Protein 2P65 (pdb70)

Nearest PDB structures (foldseek):
  2p65-assembly1_A  TM=1.005E+00  e=1.393E-40  Plasmodium falciparum
  1jbk-assembly1_A  TM=9.323E-01  e=5.201E-26  Escherichia coli
  4hse-assembly1_A  TM=9.466E-01  e=8.184E-26  Thermus thermophilus HB8
  6qs8-assembly1_F  TM=9.147E-01  e=1.611E-24  Escherichia coli
  5wbw-assembly1_A  TM=9.422E-01  e=1.770E-23  Saccharomyces cerevisiae

Secondary structure (DSSP, 8-state):
--TTTTEEEHHHHHHTT-SPP--S-HHHHHHHHHHHTSSSS-EEEEES-GGG-HHHHHHHHHHHHHTT-S-TTTTT-EEEEE-HHHHHHH--SHHHHHHHHHHHHHHHHHTTTSEEEEETTGGGGSSSSSSPTTS--THHHHHHHHHTT-S-EEEEE-HHHHHHHTTT-HHHHHHEEEEE--S--

Structure (mmCIF, N/CA/C/O backbone):
data_2P65
#
_entry.id   2P65
#
_cell.length_a   31.728
_cell.length_b   52.213
_cell.length_c   91.920
_cell.angle_alpha   90.00
_cell.angle_beta   90.00
_cell.angle_gamma   90.00
#
_symmetry.space_group_name_H-M   'P 21 21 21'
#
loop_
_entity.id
_entity.type
_entity.pdbx_description
1 polymer 'Hypothetical protein PF08_0063'
2 water water
#
loop_
_atom_site.group_PDB
_atom_site.id
_atom_site.type_symbol
_atom_site.label_atom_id
_atom_site.label_alt_id
_atom_site.label_comp_id
_atom_site.label_asym_id
_atom_site.label_entity_id
_atom_site.label_seq_id
_atom_site.pdbx_PDB_ins_code
_atom_site.Cartn_x
_atom_site.Cartn_y
_atom_site.Cartn_z
_atom_site.occupancy
_atom_site.B_iso_or_equiv
_atom_site.auth_seq_id
_atom_site.auth_comp_id
_atom_site.auth_asym_id
_atom_site.auth_atom_id
_atom_site.pdbx_PDB_model_num
ATOM 1 N N . GLN A 1 3 ? 10.628 64.957 2.660 1.00 39.00 3 GLN A N 1
ATOM 2 C CA . GLN A 1 3 ? 10.932 65.193 1.215 1.00 39.06 3 GLN A CA 1
ATOM 3 C C . GLN A 1 3 ? 11.460 63.916 0.519 1.00 38.48 3 GLN A C 1
ATOM 4 O O . GLN A 1 3 ? 12.503 63.390 0.918 1.00 38.72 3 GLN A O 1
ATOM 10 N N . ALA A 1 4 ? 10.722 63.360 -0.456 1.00 37.79 4 ALA A N 1
ATOM 11 C CA . ALA A 1 4 ? 9.288 63.645 -0.663 1.00 36.68 4 ALA A CA 1
ATOM 12 C C . ALA A 1 4 ? 8.466 62.960 0.436 1.00 35.82 4 ALA A C 1
ATOM 13 O O . ALA A 1 4 ? 7.245 62.804 0.318 1.00 35.51 4 ALA A O 1
ATOM 15 N N . LEU A 1 5 ? 9.165 62.538 1.490 1.00 35.04 5 LEU A N 1
ATOM 16 C CA . LEU A 1 5 ? 8.556 62.054 2.726 1.00 34.18 5 LEU A CA 1
ATOM 17 C C . LEU A 1 5 ? 7.511 63.036 3.237 1.00 33.74 5 LEU A C 1
ATOM 18 O O . LEU A 1 5 ? 6.390 62.642 3.541 1.00 33.64 5 LEU A O 1
ATOM 23 N N . GLU A 1 6 ? 7.880 64.316 3.311 1.00 33.27 6 GLU A N 1
ATOM 24 C CA . GLU A 1 6 ? 6.971 65.364 3.768 1.00 32.99 6 GLU A CA 1
ATOM 25 C C . GLU A 1 6 ? 5.752 65.464 2.851 1.00 32.49 6 GLU A C 1
ATOM 26 O O . GLU A 1 6 ? 4.633 65.670 3.317 1.00 32.53 6 GLU A O 1
ATOM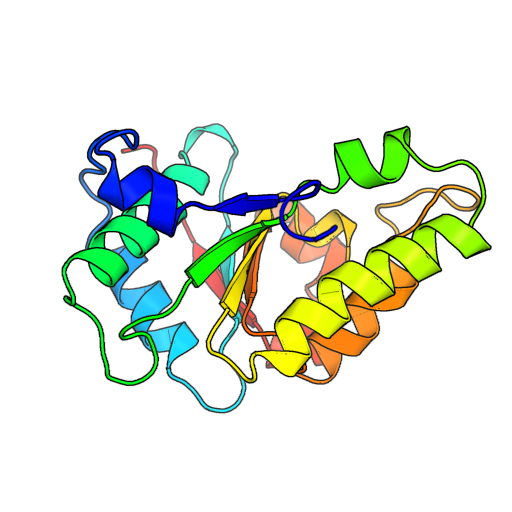 30 N N . LYS A 1 7 ? 5.972 65.292 1.549 1.00 31.97 7 LYS A N 1
ATOM 31 C CA . LYS A 1 7 ? 4.880 65.321 0.579 1.00 31.61 7 LYS A CA 1
ATOM 32 C C . LYS A 1 7 ? 3.943 64.122 0.722 1.00 30.62 7 LYS A C 1
ATOM 33 O O . LYS A 1 7 ? 2.724 64.259 0.605 1.00 30.77 7 LYS A O 1
ATOM 39 N N . TYR A 1 8 ? 4.512 62.952 0.988 1.00 29.75 8 TYR A N 1
ATOM 40 C CA . TYR A 1 8 ? 3.734 61.717 0.977 1.00 28.69 8 TYR A CA 1
ATOM 41 C C . TYR A 1 8 ? 3.508 61.106 2.364 1.00 27.76 8 TYR A C 1
ATOM 42 O O . TYR A 1 8 ? 3.317 59.895 2.495 1.00 27.50 8 TYR A O 1
ATOM 51 N N . SER A 1 9 ? 3.516 61.957 3.390 1.00 26.54 9 SER A N 1
ATOM 52 C CA . SER A 1 9 ? 3.199 61.524 4.747 1.00 25.67 9 SER A CA 1
ATOM 53 C C . SER A 1 9 ? 2.614 62.647 5.599 1.00 24.98 9 SER A C 1
ATOM 54 O O . SER A 1 9 ? 2.827 63.830 5.319 1.00 25.03 9 SER A O 1
ATOM 57 N N . ARG A 1 10 ? 1.861 62.253 6.621 1.00 24.25 10 ARG A N 1
ATOM 58 C CA . ARG A 1 10 ? 1.334 63.161 7.633 1.00 23.60 10 ARG A CA 1
ATOM 59 C C . ARG A 1 10 ? 2.228 63.003 8.868 1.00 22.18 10 ARG A C 1
ATOM 60 O O . ARG A 1 10 ? 2.497 61.882 9.294 1.00 21.65 10 ARG A O 1
ATOM 68 N N . ASP A 1 11 ? 2.708 64.121 9.413 1.00 20.88 11 ASP A N 1
ATOM 69 C CA . ASP A 1 11 ? 3.601 64.108 10.578 1.00 19.87 11 ASP A CA 1
ATOM 70 C C . ASP A 1 11 ? 2.763 64.216 11.845 1.00 19.00 11 ASP A C 1
ATOM 71 O O . ASP A 1 11 ? 2.413 65.316 12.290 1.00 18.06 11 ASP A O 1
ATOM 76 N N . LEU A 1 12 ? 2.454 63.061 12.418 1.00 18.41 12 LEU A N 1
ATOM 77 C CA . LEU A 1 12 ? 1.575 62.986 13.585 1.00 18.11 12 LEU A CA 1
ATOM 78 C C . LEU A 1 12 ? 2.185 63.648 14.814 1.00 17.82 12 LEU A C 1
ATOM 79 O O . LEU A 1 12 ? 1.472 64.267 15.605 1.00 17.69 12 LEU A O 1
ATOM 84 N N . THR A 1 13 ? 3.501 63.534 14.967 1.00 17.12 13 THR A N 1
ATOM 85 C CA . THR A 1 13 ? 4.178 64.173 16.098 1.00 17.04 13 THR A CA 1
ATOM 86 C C . THR A 1 13 ? 4.092 65.704 16.014 1.00 16.94 13 THR A C 1
ATOM 87 O O . THR A 1 13 ? 3.867 66.376 17.027 1.00 16.33 13 THR A O 1
ATOM 91 N N . ALA A 1 14 ? 4.226 66.244 14.802 1.00 16.57 14 ALA A N 1
ATOM 92 C CA . ALA A 1 14 ? 4.071 67.683 14.564 1.00 16.90 14 ALA A CA 1
ATOM 93 C C . ALA A 1 14 ? 2.637 68.117 14.872 1.00 17.04 14 ALA A C 1
ATOM 94 O O . ALA A 1 14 ? 2.413 69.140 15.520 1.00 16.93 14 ALA A O 1
ATOM 96 N N . LEU A 1 15 ? 1.673 67.334 14.396 1.00 16.98 15 LEU A N 1
ATOM 97 C CA . LEU A 1 15 ? 0.266 67.602 14.672 1.00 17.03 15 LEU A CA 1
ATOM 98 C C . LEU A 1 15 ? -0.026 67.573 16.167 1.00 17.05 15 LEU A C 1
ATOM 99 O O . LEU A 1 15 ? -0.758 68.423 16.676 1.00 16.98 15 LEU A O 1
ATOM 104 N N . ALA A 1 16 ? 0.552 66.592 16.861 1.00 16.86 16 ALA A N 1
ATOM 105 C CA . ALA A 1 16 ? 0.387 66.470 18.314 1.00 16.91 16 ALA A CA 1
ATOM 106 C C . ALA A 1 16 ? 0.886 67.751 18.997 1.00 17.07 16 ALA A C 1
ATOM 107 O O . ALA A 1 16 ? 0.187 68.338 19.823 1.00 17.20 16 ALA A O 1
ATOM 109 N N . ARG A 1 17 ? 2.087 68.186 18.626 1.00 17.30 17 ARG A N 1
ATOM 110 C CA . ARG A 1 17 ? 2.678 69.420 19.162 1.00 18.49 17 ARG A CA 1
ATOM 111 C C . ARG A 1 17 ? 1.849 70.687 18.933 1.00 18.56 17 ARG A C 1
ATOM 112 O O . ARG A 1 17 ? 1.962 71.646 19.704 1.00 18.62 17 ARG A O 1
ATOM 120 N N . ALA A 1 18 ? 1.024 70.701 17.887 1.00 18.95 18 ALA A N 1
ATOM 121 C CA . ALA A 1 18 ? 0.203 71.877 17.576 1.00 19.60 18 ALA A CA 1
ATOM 122 C C . ALA A 1 18 ? -1.194 71.819 18.204 1.00 19.75 18 ALA A C 1
ATOM 123 O O . ALA A 1 18 ? -2.002 72.734 18.021 1.00 20.31 18 ALA A O 1
ATOM 125 N N . GLY A 1 19 ? -1.474 70.744 18.942 1.00 19.77 19 GLY A N 1
ATOM 126 C CA . GLY A 1 19 ? -2.786 70.546 19.559 1.00 20.10 19 GLY A CA 1
ATOM 127 C C . GLY A 1 19 ? -3.876 70.205 18.556 1.00 20.59 19 GLY A C 1
ATOM 128 O O . GLY A 1 19 ? -5.058 70.425 18.814 1.00 20.63 19 GLY A O 1
ATOM 129 N N . LYS A 1 20 ? -3.475 69.648 17.418 1.00 20.62 20 LYS A N 1
ATOM 130 C CA . LYS A 1 20 ? -4.394 69.372 16.321 1.00 21.45 20 LYS A CA 1
ATOM 131 C C . LYS A 1 20 ? -4.999 67.967 16.381 1.00 21.83 20 LYS A C 1
ATOM 132 O O . LYS A 1 20 ? -5.939 67.656 15.645 1.00 22.11 20 LYS A O 1
ATOM 138 N N . LEU A 1 21 ? -4.475 67.124 17.263 1.00 21.98 21 LEU A N 1
ATOM 139 C CA . LEU A 1 21 ? -5.027 65.783 17.428 1.00 22.53 21 LEU A CA 1
ATOM 140 C C . LEU A 1 21 ? -6.053 65.777 18.559 1.00 22.95 21 LEU A C 1
ATOM 141 O O . LEU A 1 21 ? -5.815 66.364 19.618 1.00 23.27 21 LEU A O 1
ATOM 146 N N . ASP A 1 22 ? -7.195 65.130 18.328 1.00 23.69 22 ASP A N 1
ATOM 147 C CA . ASP A 1 22 ? -8.217 64.971 19.367 1.00 24.08 22 ASP A CA 1
ATOM 148 C C . ASP A 1 22 ? -7.694 64.115 20.518 1.00 23.86 22 ASP A C 1
ATOM 149 O O . ASP A 1 22 ? -6.917 63.192 20.287 1.00 23.63 22 ASP A O 1
ATOM 154 N N . PRO A 1 23 ? -8.101 64.427 21.766 1.00 23.94 23 PRO A N 1
ATOM 155 C CA . PRO A 1 23 ? -7.767 63.532 22.868 1.00 24.00 23 PRO A CA 1
ATOM 156 C C . PRO A 1 23 ? -8.263 62.114 22.614 1.00 23.91 23 PRO A C 1
ATOM 157 O O . PRO A 1 23 ? -9.365 61.920 22.087 1.00 23.84 23 PRO A O 1
ATOM 161 N N . VAL A 1 24 ? -7.430 61.143 22.971 1.00 23.91 24 VAL A N 1
ATOM 162 C CA . VAL A 1 24 ? -7.754 59.735 22.814 1.00 24.01 24 VAL A CA 1
ATOM 163 C C . VAL A 1 24 ? -8.065 59.176 24.194 1.00 24.05 24 VAL A C 1
ATOM 164 O O . VAL A 1 24 ? -7.212 59.194 25.083 1.00 24.05 24 VAL A O 1
ATOM 168 N N . ILE A 1 25 ? -9.287 58.695 24.378 1.00 24.28 25 ILE A N 1
ATOM 169 C CA . ILE A 1 25 ? -9.663 58.121 25.669 1.00 24.47 25 ILE A CA 1
ATOM 170 C C . ILE A 1 25 ? -9.913 56.618 25.583 1.00 23.77 25 ILE A C 1
ATOM 171 O O . ILE A 1 25 ? -10.300 56.095 24.532 1.00 23.86 25 ILE A O 1
ATOM 176 N N . GLY A 1 26 ? -9.626 55.925 26.683 1.00 22.95 26 GLY A N 1
ATOM 177 C CA . GLY A 1 26 ? -9.835 54.486 26.779 1.00 22.16 26 GLY A CA 1
ATOM 178 C C . GLY A 1 26 ? -8.836 53.616 26.032 1.00 21.63 26 GLY A C 1
ATOM 179 O O . GLY A 1 26 ? -9.081 52.424 25.856 1.00 21.44 26 GLY A O 1
ATOM 180 N N . ARG A 1 27 ? -7.715 54.199 25.603 1.00 20.63 27 ARG A N 1
ATOM 181 C CA . ARG A 1 27 ? -6.701 53.457 24.833 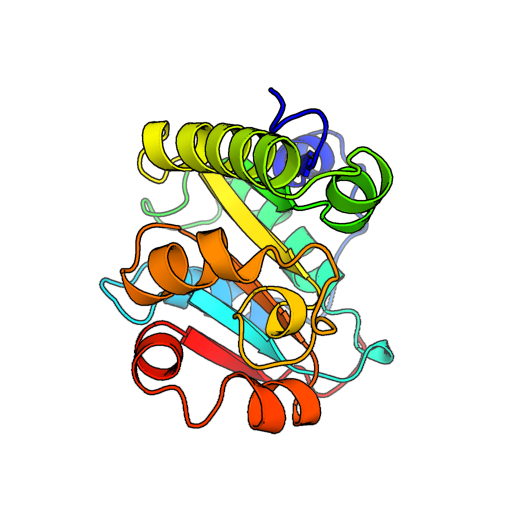1.00 20.11 27 ARG A CA 1
ATOM 182 C C . ARG A 1 27 ? -5.324 53.401 25.491 1.00 19.86 27 ARG A C 1
ATOM 183 O O . ARG A 1 27 ? -4.346 53.025 24.845 1.00 19.24 27 ARG A O 1
ATOM 191 N N . ASP A 1 28 ? -5.241 53.766 26.767 1.00 20.03 28 ASP A N 1
ATOM 192 C CA . ASP A 1 28 ? -3.947 53.786 27.461 1.00 20.13 28 ASP A CA 1
ATOM 193 C C . ASP A 1 28 ? -3.206 52.453 27.379 1.00 19.63 28 ASP A C 1
ATOM 194 O O . ASP A 1 28 ? -1.990 52.422 27.162 1.00 19.10 28 ASP A O 1
ATOM 199 N N . THR A 1 29 ? -3.942 51.359 27.549 1.00 19.05 29 THR A N 1
ATOM 200 C CA . THR A 1 29 ? -3.350 50.020 27.515 1.00 19.09 29 THR A CA 1
ATOM 201 C C . THR A 1 29 ? -2.779 49.701 26.127 1.00 18.45 29 THR A C 1
ATOM 202 O O . THR A 1 29 ? -1.613 49.304 26.010 1.00 18.34 29 THR A O 1
ATOM 206 N N . GLU A 1 30 ? -3.594 49.903 25.092 1.00 18.35 30 GLU A N 1
ATOM 207 C CA . GLU A 1 30 ? -3.174 49.658 23.701 1.00 18.28 30 GLU A CA 1
ATOM 208 C C . GLU A 1 30 ? -1.946 50.499 23.323 1.00 18.38 30 GLU A C 1
ATOM 209 O O . GLU A 1 30 ? -1.027 50.011 22.662 1.00 18.10 30 GLU A O 1
ATOM 215 N N . ILE A 1 31 ? -1.944 51.765 23.742 1.00 18.29 31 ILE A N 1
ATOM 216 C CA . ILE A 1 31 ? -0.835 52.671 23.446 1.00 18.38 31 ILE A CA 1
ATOM 217 C C . ILE A 1 31 ? 0.424 52.195 24.165 1.00 18.84 31 ILE A C 1
ATOM 218 O O . ILE A 1 31 ? 1.512 52.146 23.575 1.00 18.44 31 ILE A O 1
ATOM 223 N N . ARG A 1 32 ? 0.262 51.814 25.430 1.00 18.94 32 ARG A N 1
ATOM 224 C CA . ARG A 1 32 ? 1.363 51.282 26.225 1.00 19.97 32 ARG A CA 1
ATOM 225 C C . ARG A 1 32 ? 1.951 50.030 25.580 1.00 19.27 32 ARG A C 1
ATOM 226 O O . ARG A 1 32 ? 3.172 49.864 25.542 1.00 19.18 32 ARG A O 1
ATOM 234 N N . ARG A 1 33 ? 1.081 49.164 25.062 1.00 18.63 33 ARG A N 1
ATOM 235 C CA . ARG A 1 33 ? 1.533 47.946 24.403 1.00 18.02 33 ARG A CA 1
ATOM 236 C C . ARG A 1 33 ? 2.339 48.246 23.142 1.00 17.44 33 ARG A C 1
ATOM 237 O O . ARG A 1 33 ? 3.390 47.642 22.931 1.00 17.22 33 ARG A O 1
ATOM 245 N N . ALA A 1 34 ? 1.844 49.177 22.326 1.00 17.13 34 ALA A N 1
ATOM 246 C CA . ALA A 1 34 ? 2.531 49.620 21.109 1.00 17.10 34 ALA A CA 1
ATOM 247 C C . ALA A 1 34 ? 3.935 50.132 21.419 1.00 17.29 34 ALA A C 1
ATOM 248 O O . ALA A 1 34 ? 4.894 49.823 20.711 1.00 17.00 34 ALA A O 1
ATOM 250 N N . ILE A 1 35 ? 4.036 50.929 22.479 1.00 17.59 35 ILE A N 1
ATOM 251 C CA . ILE A 1 35 ? 5.313 51.415 22.984 1.00 18.10 35 ILE A CA 1
ATOM 252 C C . ILE A 1 35 ? 6.262 50.265 23.336 1.00 18.20 35 ILE A C 1
ATOM 253 O O . ILE A 1 35 ? 7.410 50.260 22.887 1.00 18.82 35 ILE A O 1
ATOM 258 N N . GLN A 1 36 ? 5.779 49.293 24.113 1.00 18.47 36 GLN A N 1
ATOM 259 C CA . GLN A 1 36 ? 6.573 48.117 24.498 1.00 18.84 36 GLN A CA 1
ATOM 260 C C . GLN A 1 36 ? 7.070 47.355 23.267 1.00 18.20 36 GLN A C 1
ATOM 261 O O . GLN A 1 36 ? 8.238 46.963 23.192 1.00 17.78 36 GLN A O 1
ATOM 267 N N . ILE A 1 37 ? 6.177 47.167 22.301 1.00 17.74 37 ILE A N 1
ATOM 268 C CA . ILE A 1 37 ? 6.514 46.450 21.072 1.00 17.69 37 ILE A CA 1
ATOM 269 C C . ILE A 1 37 ? 7.601 47.188 20.288 1.00 17.40 37 ILE A C 1
ATOM 270 O O . ILE A 1 37 ? 8.593 46.581 19.879 1.00 17.47 37 ILE A O 1
ATOM 275 N N . LEU A 1 38 ? 7.419 48.497 20.100 1.00 17.77 38 LEU A N 1
ATOM 276 C CA . LEU A 1 38 ? 8.379 49.339 19.366 1.00 18.11 38 LEU A CA 1
ATOM 277 C C . LEU A 1 38 ? 9.777 49.381 20.012 1.00 19.24 38 LEU A C 1
ATOM 278 O O . LEU A 1 38 ? 10.756 49.823 19.388 1.00 19.08 38 LEU A O 1
ATOM 283 N N . SER A 1 39 ? 9.859 48.901 21.250 1.00 20.33 39 SER A N 1
ATOM 284 C CA . SER A 1 39 ? 11.099 48.914 22.026 1.00 21.88 39 SER A CA 1
ATOM 285 C C . SER A 1 39 ? 11.954 47.637 21.894 1.00 22.47 39 SER A C 1
ATOM 286 O O . SER A 1 39 ? 13.108 47.608 22.348 1.00 22.94 39 SER A O 1
ATOM 289 N N . ARG A 1 40 ? 11.407 46.612 21.243 1.00 23.08 40 ARG A N 1
ATOM 290 C CA . ARG A 1 40 ? 12.041 45.281 21.150 1.00 23.30 40 ARG A CA 1
ATOM 291 C C . ARG A 1 40 ? 13.041 45.102 19.994 1.00 23.31 40 ARG A C 1
ATOM 292 O O . ARG A 1 40 ? 13.121 45.937 19.091 1.00 23.43 40 ARG A O 1
ATOM 300 N N . ARG A 1 41 ? 13.793 43.999 20.028 1.00 23.60 41 ARG A N 1
ATOM 301 C CA . ARG A 1 41 ? 14.854 43.749 19.048 1.00 23.66 41 ARG A CA 1
ATOM 302 C C . ARG A 1 41 ? 14.347 43.371 17.651 1.00 23.30 41 ARG A C 1
ATOM 303 O O . ARG A 1 41 ? 14.824 43.905 16.639 1.00 23.21 41 ARG A O 1
ATOM 311 N N . THR A 1 42 ? 13.391 42.449 17.597 1.00 22.52 42 THR A N 1
ATOM 312 C CA . THR A 1 42 ? 12.981 41.859 16.320 1.00 22.27 42 THR A CA 1
ATOM 313 C C . THR A 1 42 ? 11.475 41.919 16.079 1.00 21.70 42 THR A C 1
ATOM 314 O O . THR A 1 42 ? 11.032 42.426 15.036 1.00 22.24 42 THR A O 1
ATOM 318 N N . LYS A 1 43 ? 10.699 41.397 17.031 1.00 20.79 43 LYS A N 1
ATOM 319 C CA . LYS A 1 43 ? 9.237 41.373 16.920 1.00 19.99 43 LYS A CA 1
ATOM 320 C C . LYS A 1 43 ? 8.683 42.724 17.376 1.00 19.25 43 LYS A C 1
ATOM 321 O O . LYS A 1 43 ? 7.957 42.822 18.370 1.00 18.86 43 LYS A O 1
ATOM 327 N N . ASN A 1 44 ? 9.033 43.765 16.621 1.00 18.35 44 ASN A N 1
ATOM 328 C CA . ASN A 1 44 ? 8.892 45.147 17.084 1.00 17.93 44 ASN A CA 1
ATOM 329 C C . ASN A 1 44 ? 8.037 46.064 16.205 1.00 17.81 44 ASN A C 1
ATOM 330 O O . ASN A 1 44 ? 8.107 47.292 16.319 1.00 17.67 44 ASN A O 1
ATOM 335 N N . ASN A 1 45 ? 7.249 45.476 15.316 1.00 17.62 45 ASN A N 1
ATOM 336 C CA . ASN A 1 45 ? 6.270 46.239 14.549 1.00 17.63 45 ASN A CA 1
ATOM 337 C C . ASN A 1 45 ? 4.876 45.945 15.069 1.00 16.76 45 ASN A C 1
ATOM 338 O O . ASN A 1 45 ? 4.326 44.886 14.779 1.00 16.89 45 ASN A O 1
ATOM 343 N N . PRO A 1 46 ? 4.298 46.875 15.842 1.00 16.31 46 PRO A N 1
ATOM 344 C CA . PRO A 1 46 ? 2.930 46.617 16.300 1.00 15.88 46 PRO A CA 1
ATOM 345 C C . PRO A 1 46 ? 1.953 46.728 15.133 1.00 15.52 46 PRO A C 1
ATOM 346 O O . PRO A 1 46 ? 2.095 47.623 14.293 1.00 15.37 46 PRO A O 1
ATOM 350 N N . ILE A 1 47 ? 0.998 45.807 15.065 1.00 15.12 47 ILE A N 1
ATOM 351 C CA . ILE A 1 47 ? -0.051 45.870 14.046 1.00 15.14 47 ILE A CA 1
ATOM 352 C C . ILE A 1 47 ? -1.403 45.876 14.724 1.00 15.11 47 ILE A C 1
ATOM 353 O O . ILE A 1 47 ? -1.793 44.893 15.361 1.00 15.03 47 ILE A O 1
ATOM 358 N N . LEU A 1 48 ? -2.099 46.998 14.580 1.00 14.94 48 LEU A N 1
ATOM 359 C CA . LEU A 1 48 ? -3.452 47.176 15.111 1.00 15.32 48 LEU A CA 1
ATOM 360 C C . LEU A 1 48 ? -4.456 46.455 14.227 1.00 15.67 48 LEU A C 1
ATOM 361 O O . LEU A 1 48 ? -4.548 46.729 13.025 1.00 15.90 48 LEU A O 1
ATOM 366 N N . LEU A 1 49 ? -5.194 45.528 14.833 1.00 15.59 49 LEU A N 1
ATOM 367 C CA . LEU A 1 49 ? -6.201 44.751 14.125 1.00 16.12 49 LEU A CA 1
ATOM 368 C C . LEU A 1 49 ? -7.570 45.067 14.672 1.00 16.26 49 LEU A C 1
ATOM 369 O O . LEU A 1 49 ? -7.778 45.060 15.884 1.00 16.87 49 LEU A O 1
ATOM 374 N N . GLY A 1 50 ? -8.505 45.348 13.775 1.00 16.40 50 GLY A N 1
ATOM 375 C CA . GLY A 1 50 ? -9.875 45.580 14.193 1.00 16.86 50 GLY A CA 1
ATOM 376 C C . GLY A 1 50 ? -10.680 46.133 13.049 1.00 17.42 50 GLY A C 1
ATOM 377 O O . GLY A 1 50 ? -10.124 46.542 12.020 1.00 17.47 50 GLY A O 1
ATOM 378 N N . ASP A 1 51 ? -11.995 46.140 13.225 1.00 18.12 51 ASP A N 1
ATOM 379 C CA . ASP A 1 51 ? -12.883 46.688 12.215 1.00 18.48 51 ASP A CA 1
ATOM 380 C C . ASP A 1 51 ? -12.677 48.202 12.099 1.00 18.41 51 ASP A C 1
ATOM 381 O O . ASP A 1 51 ? -12.169 48.824 13.030 1.00 18.51 51 ASP A O 1
ATOM 386 N N . PRO A 1 52 ? -13.031 48.796 10.944 1.00 18.42 52 PRO A N 1
ATOM 387 C CA . PRO A 1 52 ? -12.818 50.232 10.751 1.00 18.37 52 PRO A CA 1
ATOM 388 C C . PRO A 1 52 ? -13.442 51.088 11.847 1.00 18.00 52 PRO A C 1
ATOM 389 O O . PRO A 1 52 ? -12.875 52.111 12.223 1.00 18.15 52 PRO A O 1
ATOM 393 N N . GLY A 1 53 ? -14.588 50.654 12.367 1.00 17.82 53 GLY A N 1
ATOM 394 C CA . GLY A 1 53 ? -15.345 51.427 13.350 1.00 17.60 53 GLY A CA 1
ATOM 395 C C . GLY A 1 53 ? -14.749 51.549 14.740 1.00 17.37 53 GLY A C 1
ATOM 396 O O . GLY A 1 53 ? -15.315 52.243 15.583 1.00 17.66 53 GLY A O 1
ATOM 397 N N . VAL A 1 54 ? -13.620 50.885 14.992 1.00 16.99 54 VAL A N 1
ATOM 398 C CA . VAL A 1 54 ? -12.974 50.963 16.314 1.00 17.21 54 VAL A CA 1
ATOM 399 C C . VAL A 1 54 ? -11.970 52.114 16.464 1.00 17.19 54 VAL A C 1
ATOM 400 O O . VAL A 1 54 ? -11.430 52.335 17.555 1.00 17.77 54 VAL A O 1
ATOM 404 N N . GLY A 1 55 ? -11.717 52.850 15.380 1.00 16.94 55 GLY A N 1
ATOM 405 C CA . GLY A 1 55 ? -10.818 54.010 15.428 1.00 17.23 55 GLY A CA 1
ATOM 406 C C . GLY A 1 55 ? -9.353 53.682 15.674 1.00 17.08 55 GLY A C 1
ATOM 407 O O . GLY A 1 55 ? -8.751 54.182 16.626 1.00 17.49 55 GLY A O 1
ATOM 408 N N . LYS A 1 56 ? -8.775 52.845 14.813 1.00 16.64 56 LYS A N 1
ATOM 409 C CA . LYS A 1 56 ? -7.377 52.425 14.962 1.00 16.22 56 LYS A CA 1
ATOM 410 C C . LYS A 1 56 ? -6.383 53.582 14.861 1.00 16.49 56 LYS A C 1
ATOM 411 O O . LYS A 1 56 ? -5.393 53.606 15.597 1.00 17.01 56 LYS A O 1
ATOM 417 N N . THR A 1 57 ? -6.643 54.530 13.958 1.00 16.22 57 THR A N 1
ATOM 418 C CA . THR A 1 57 ? -5.743 55.664 13.745 1.00 16.23 57 THR A CA 1
ATOM 419 C C . THR A 1 57 ? -5.602 56.492 15.021 1.00 16.20 57 THR A C 1
ATOM 420 O O . THR A 1 57 ? -4.510 56.959 15.338 1.00 16.22 57 THR A O 1
ATOM 424 N N . ALA A 1 58 ?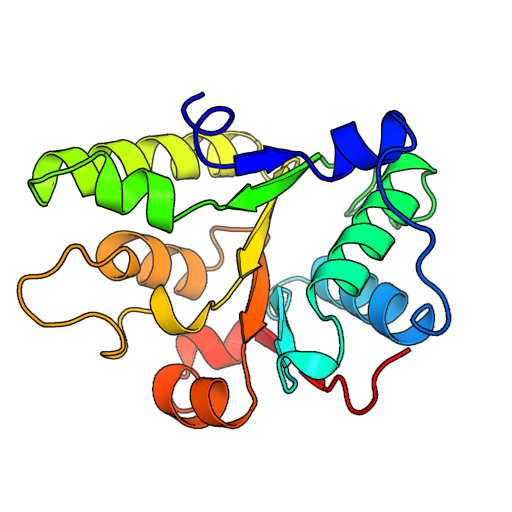 -6.699 56.632 15.765 1.00 15.82 58 ALA A N 1
ATOM 425 C CA . ALA A 1 58 ? -6.675 57.343 17.048 1.00 16.41 58 ALA A CA 1
ATOM 426 C C . ALA A 1 58 ? -5.619 56.799 18.012 1.00 16.21 58 ALA A C 1
ATOM 427 O O . ALA A 1 58 ? -5.023 57.556 18.778 1.00 15.53 58 ALA A O 1
ATOM 429 N N . ILE A 1 59 ? -5.392 55.488 17.979 1.00 16.06 59 ILE A N 1
ATOM 430 C CA . ILE A 1 59 ? -4.399 54.880 18.861 1.00 16.30 59 ILE A CA 1
ATOM 431 C C . ILE A 1 59 ? -3.003 55.367 18.464 1.00 15.94 59 ILE A C 1
ATOM 432 O O . ILE A 1 59 ? -2.172 55.688 19.321 1.00 16.36 59 ILE A O 1
ATOM 437 N N . VAL A 1 60 ? -2.759 55.444 17.159 1.00 15.83 60 VAL A N 1
ATOM 438 C CA . VAL A 1 60 ? -1.484 55.948 16.649 1.00 15.39 60 VAL A CA 1
ATOM 439 C C . VAL A 1 60 ? -1.316 57.424 17.028 1.00 15.70 60 VAL A C 1
ATOM 440 O O . VAL A 1 60 ? -0.230 57.853 17.438 1.00 15.26 60 VAL A O 1
ATOM 444 N N . GLU A 1 61 ? -2.401 58.189 16.916 1.00 15.69 61 GLU A N 1
ATOM 445 C CA . GLU A 1 61 ? -2.402 59.586 17.362 1.00 16.54 61 GLU A CA 1
ATOM 446 C C . GLU A 1 61 ? -2.095 59.705 18.859 1.00 16.26 61 GLU A C 1
ATOM 447 O O . GLU A 1 61 ? -1.340 60.589 19.272 1.00 16.44 61 GLU A O 1
ATOM 453 N N . GLY A 1 62 ? -2.643 58.789 19.656 1.00 16.45 62 GLY A N 1
ATOM 454 C CA . GLY A 1 62 ? -2.322 58.706 21.089 1.00 16.28 62 GLY A CA 1
ATOM 455 C C . GLY A 1 62 ? -0.844 58.455 21.355 1.00 16.20 62 GLY A C 1
ATOM 456 O O . GLY A 1 62 ? -0.262 59.036 22.277 1.00 16.27 62 GLY A O 1
ATOM 457 N N . LEU A 1 63 ? -0.231 57.599 20.538 1.00 15.70 63 LEU A N 1
ATOM 458 C CA . LEU A 1 63 ? 1.196 57.321 20.632 1.00 16.15 63 LEU A CA 1
ATOM 459 C C . LEU A 1 63 ? 2.008 58.584 20.325 1.00 15.73 63 LEU A C 1
ATOM 460 O O . LEU A 1 63 ? 2.952 58.913 21.046 1.00 15.31 63 LEU A O 1
ATOM 465 N N . ALA A 1 64 ? 1.623 59.292 19.264 1.00 15.32 64 ALA A N 1
ATOM 466 C CA . ALA A 1 64 ? 2.261 60.552 18.903 1.00 15.25 64 ALA A CA 1
ATOM 467 C C . ALA A 1 64 ? 2.225 61.525 20.089 1.00 15.26 64 ALA A C 1
ATOM 468 O O . ALA A 1 64 ? 3.244 62.138 20.446 1.00 15.08 64 ALA A O 1
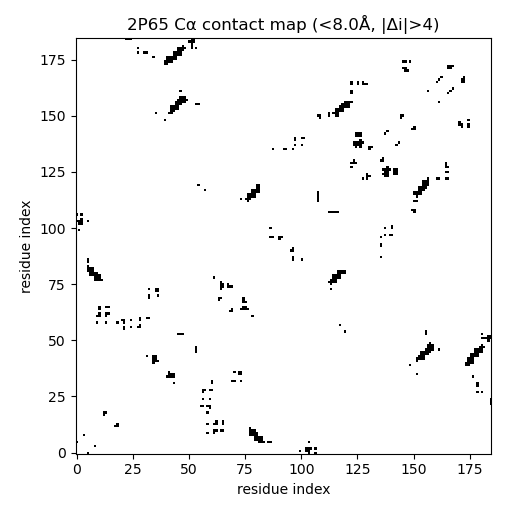ATOM 470 N N . ILE A 1 65 ? 1.056 61.615 20.721 1.00 15.35 65 ILE A N 1
ATOM 471 C CA . ILE A 1 65 ? 0.864 62.467 21.897 1.00 16.09 65 ILE A CA 1
ATOM 472 C C . ILE A 1 65 ? 1.833 62.097 23.029 1.00 16.16 65 ILE A C 1
ATOM 473 O O . ILE A 1 65 ? 2.479 62.968 23.627 1.00 16.15 65 ILE A O 1
ATOM 478 N N . LYS A 1 66 ? 1.942 60.804 23.314 1.00 16.52 66 LYS A N 1
ATOM 479 C CA . LYS A 1 66 ? 2.850 60.345 24.362 1.00 16.87 66 LYS A CA 1
ATOM 480 C C . LYS A 1 66 ? 4.303 60.657 24.020 1.00 16.57 66 LYS A C 1
ATOM 481 O O . LYS A 1 66 ? 5.066 61.086 24.886 1.00 16.03 66 LYS A O 1
ATOM 487 N N . ILE A 1 67 ? 4.680 60.450 22.759 1.00 16.25 67 ILE A N 1
ATOM 488 C CA . ILE A 1 67 ? 6.049 60.739 22.319 1.00 16.07 67 ILE A CA 1
ATOM 489 C C . ILE A 1 67 ? 6.419 62.195 22.591 1.00 16.49 67 ILE A C 1
ATOM 490 O O . ILE A 1 67 ? 7.433 62.471 23.233 1.00 15.99 67 ILE A O 1
ATOM 495 N N . VAL A 1 68 ? 5.576 63.116 22.125 1.00 16.65 68 VAL A N 1
ATOM 496 C CA . VAL A 1 68 ? 5.894 64.542 22.206 1.00 17.42 68 VAL A CA 1
ATOM 497 C C . VAL A 1 68 ? 5.893 65.096 23.639 1.00 18.16 68 VAL A C 1
ATOM 498 O O . VAL A 1 68 ? 6.536 66.113 23.904 1.00 18.42 68 VAL A O 1
ATOM 502 N N . GLN A 1 69 ? 5.197 64.427 24.561 1.00 18.68 69 GLN A N 1
ATOM 503 C CA . GLN A 1 69 ? 5.278 64.834 25.973 1.00 19.54 69 GLN A CA 1
ATOM 504 C C . GLN A 1 69 ? 6.423 64.151 26.723 1.00 19.39 69 GLN A C 1
ATOM 505 O O . GLN A 1 69 ? 6.613 64.395 27.916 1.00 19.57 69 GLN A O 1
ATOM 511 N N . GLY A 1 70 ? 7.174 63.304 26.013 1.00 19.48 70 GLY A N 1
ATOM 512 C CA . GLY A 1 70 ? 8.341 62.618 26.573 1.00 20.28 70 GLY A CA 1
ATOM 513 C C . GLY A 1 70 ? 7.999 61.426 27.448 1.00 20.45 70 GLY A C 1
ATOM 514 O O . GLY A 1 70 ? 8.849 60.918 28.178 1.00 20.93 70 GLY A O 1
ATOM 515 N N . ASP A 1 71 ? 6.751 60.974 27.350 1.00 20.82 71 ASP A N 1
ATOM 516 C CA . ASP A 1 71 ? 6.212 59.901 28.169 1.00 21.05 71 ASP A CA 1
ATOM 517 C C . ASP A 1 71 ? 6.473 58.529 27.545 1.00 20.47 71 ASP A C 1
ATOM 518 O O . ASP A 1 71 ? 5.567 57.701 27.462 1.00 20.79 71 ASP A O 1
ATOM 523 N N . VAL A 1 72 ? 7.713 58.291 27.114 1.00 19.62 72 VAL A N 1
ATOM 524 C CA . VAL A 1 72 ? 8.085 57.067 26.397 1.00 18.89 72 VAL A CA 1
ATOM 525 C C . VAL A 1 72 ? 9.511 56.639 26.776 1.00 18.84 72 VAL A C 1
ATOM 526 O O . VAL A 1 72 ? 10.287 57.456 27.270 1.00 17.78 72 VAL A O 1
ATOM 530 N N . PRO A 1 73 ? 9.866 55.358 26.532 1.00 18.99 73 PRO A N 1
ATOM 531 C CA . PRO A 1 73 ? 11.236 54.910 26.794 1.00 19.15 73 PRO A CA 1
ATOM 532 C C . PRO A 1 73 ? 12.243 55.562 25.851 1.00 19.50 73 PRO A C 1
ATOM 533 O O . PRO A 1 73 ? 11.849 56.163 24.844 1.00 18.79 73 PRO A O 1
ATOM 537 N N . ASP A 1 74 ? 13.530 55.433 26.183 1.00 19.73 74 ASP A N 1
ATOM 538 C CA . ASP A 1 74 ? 14.627 55.943 25.354 1.00 20.37 74 ASP A CA 1
ATOM 539 C C . ASP A 1 74 ? 14.473 55.569 23.884 1.00 20.10 74 ASP A C 1
ATOM 540 O O . ASP A 1 74 ? 14.817 56.354 22.999 1.00 20.29 74 ASP A O 1
ATOM 545 N N . SER A 1 75 ? 13.943 54.373 23.636 1.00 19.93 75 SER A N 1
ATOM 546 C CA . SER A 1 75 ? 13.729 53.868 22.279 1.00 20.04 75 SER A CA 1
ATOM 547 C C . SER A 1 75 ? 12.814 54.746 21.412 1.00 19.53 75 SER A C 1
ATOM 548 O O . SER A 1 75 ? 12.832 54.631 20.182 1.00 19.18 75 SER A O 1
ATOM 551 N N . LEU A 1 76 ? 12.011 55.605 22.042 1.00 18.88 76 LEU A N 1
ATOM 552 C CA . LEU A 1 76 ? 11.051 56.438 21.309 1.00 18.68 76 LEU A CA 1
ATOM 553 C C . LEU A 1 76 ? 11.170 57.939 21.597 1.00 18.47 76 LEU A C 1
ATOM 554 O O . LEU A 1 76 ? 10.519 58.756 20.935 1.00 18.08 76 LEU A O 1
ATOM 559 N N . LYS A 1 77 ? 11.988 58.296 22.586 1.00 18.18 77 LYS A N 1
ATOM 560 C CA . LYS A 1 77 ? 12.201 59.696 22.934 1.00 18.60 77 LYS A CA 1
ATOM 561 C C . LYS A 1 77 ? 12.741 60.461 21.729 1.00 18.26 77 LYS A C 1
ATOM 562 O O . LYS A 1 77 ? 13.719 60.031 21.109 1.00 18.66 77 LYS A O 1
ATOM 568 N N . GLY A 1 78 ? 12.093 61.579 21.401 1.00 18.01 78 GLY A N 1
ATOM 569 C CA . GLY A 1 78 ? 12.543 62.457 20.325 1.00 17.85 78 GLY A CA 1
ATOM 570 C C . GLY A 1 78 ? 12.224 61.977 18.917 1.00 17.68 78 GLY A C 1
ATOM 571 O O . GLY A 1 78 ? 12.662 62.588 17.934 1.00 17.67 78 GLY A O 1
ATOM 572 N N . ARG A 1 79 ? 11.462 60.893 18.811 1.00 17.13 79 ARG A N 1
ATOM 573 C CA . ARG A 1 79 ? 11.118 60.346 17.499 1.00 17.44 79 ARG A CA 1
ATOM 574 C C . ARG A 1 79 ? 10.067 61.165 16.763 1.00 17.43 79 ARG A C 1
ATOM 575 O O . ARG A 1 79 ? 9.205 61.808 17.375 1.00 17.53 79 ARG A O 1
ATOM 583 N N . LYS A 1 80 ? 10.169 61.135 15.438 1.00 17.41 80 LYS A N 1
ATOM 584 C CA . LYS A 1 80 ? 9.136 61.653 14.554 1.00 17.74 80 LYS A CA 1
ATOM 585 C C . LYS A 1 80 ? 8.263 60.483 14.105 1.00 17.82 80 LYS A C 1
ATOM 586 O O . LYS A 1 80 ? 8.772 59.443 13.682 1.00 18.14 80 LYS A O 1
ATOM 592 N N . LEU A 1 81 ? 6.950 60.650 14.215 1.00 17.36 81 LEU A N 1
ATOM 593 C CA . LEU A 1 81 ? 6.006 59.614 13.805 1.00 17.29 81 LEU A CA 1
ATOM 594 C C . LEU A 1 81 ? 5.222 60.101 12.586 1.00 17.73 81 LEU A C 1
ATOM 595 O O . LEU A 1 81 ? 4.442 61.058 12.676 1.00 17.11 81 LEU A O 1
ATOM 600 N N . VAL A 1 82 ? 5.456 59.456 11.443 1.00 18.02 82 VAL A N 1
ATOM 601 C CA . VAL A 1 82 ? 4.794 59.856 10.194 1.00 18.74 82 VAL A CA 1
ATOM 602 C C . VAL A 1 82 ? 3.816 58.786 9.719 1.00 18.93 82 VAL A C 1
ATOM 603 O O . VAL A 1 82 ? 4.021 57.593 9.968 1.00 19.35 82 VAL A O 1
ATOM 607 N N . SER A 1 83 ? 2.751 59.213 9.043 1.00 18.69 83 SER A N 1
ATOM 608 C CA . SER A 1 83 ? 1.785 58.272 8.478 1.00 19.38 83 SER A CA 1
ATOM 609 C C . SER A 1 83 ? 1.892 58.302 6.964 1.00 19.82 83 SER A C 1
ATOM 610 O O . SER A 1 83 ? 1.659 59.336 6.353 1.00 19.56 83 SER A O 1
ATOM 613 N N . LEU A 1 84 ? 2.245 57.169 6.368 1.00 20.58 84 LEU A N 1
ATOM 614 C CA . LEU A 1 84 ? 2.485 57.100 4.925 1.00 21.78 84 LEU A CA 1
ATOM 615 C C . LEU A 1 84 ? 1.193 57.239 4.123 1.00 22.29 84 LEU A C 1
ATOM 616 O O . LEU A 1 84 ? 0.206 56.559 4.395 1.00 22.40 84 LEU A O 1
ATOM 621 N N . ASP A 1 85 ? 1.221 58.124 3.130 1.00 23.59 85 ASP A N 1
ATOM 622 C CA . ASP A 1 85 ? 0.072 58.365 2.258 1.00 24.86 85 ASP A CA 1
ATOM 623 C C . ASP A 1 85 ? 0.295 57.701 0.896 1.00 25.63 85 ASP A C 1
ATOM 624 O O . ASP A 1 85 ? 0.735 58.343 -0.065 1.00 25.65 85 ASP A O 1
ATOM 629 N N . LEU A 1 86 ? -0.016 56.408 0.830 1.00 26.44 86 LEU A N 1
ATOM 630 C CA . LEU A 1 86 ? 0.207 55.615 -0.380 1.00 27.48 86 LEU A CA 1
ATOM 631 C C . LEU A 1 86 ? -0.685 56.005 -1.553 1.00 27.81 86 LEU A C 1
ATOM 632 O O . LEU A 1 86 ? -0.228 56.006 -2.698 1.00 27.96 86 LEU A O 1
ATOM 637 N N . SER A 1 87 ? -1.947 56.328 -1.268 1.00 28.57 87 SER A N 1
ATOM 638 C CA . SER A 1 87 ? -2.905 56.688 -2.322 1.00 29.38 87 SER A CA 1
ATOM 639 C C . SER A 1 87 ? -2.432 57.887 -3.141 1.00 29.56 87 SER A C 1
ATOM 640 O O . SER A 1 87 ? -2.593 57.910 -4.361 1.00 29.60 87 SER A O 1
ATOM 643 N N . SER A 1 88 ? -1.832 58.866 -2.465 1.00 29.96 88 SER A N 1
ATOM 644 C CA . SER A 1 88 ? -1.292 60.051 -3.130 1.00 30.34 88 SER A CA 1
ATOM 645 C C . SER A 1 88 ? -0.066 59.718 -3.973 1.00 30.39 88 SER A C 1
ATOM 646 O O . SER A 1 88 ? 0.118 60.277 -5.058 1.00 30.62 88 SER A O 1
ATOM 649 N N . LEU A 1 89 ? 0.766 58.811 -3.467 1.00 30.40 89 LEU A N 1
ATOM 650 C CA . LEU A 1 89 ? 1.926 58.318 -4.210 1.00 30.69 89 LEU A CA 1
ATOM 651 C C . LEU A 1 89 ? 1.494 57.579 -5.474 1.00 30.55 89 LEU A C 1
ATOM 652 O O . LEU A 1 89 ? 2.030 57.821 -6.557 1.00 30.62 89 LEU A O 1
ATOM 657 N N . ILE A 1 90 ? 0.530 56.675 -5.321 1.00 30.64 90 ILE A N 1
ATOM 658 C CA . ILE A 1 90 ? 0.006 55.902 -6.444 1.00 30.65 90 ILE A CA 1
ATOM 659 C C . ILE A 1 90 ? -0.619 56.821 -7.493 1.00 31.03 90 ILE A C 1
ATOM 660 O O . ILE A 1 90 ? -0.270 56.743 -8.673 1.00 30.98 90 ILE A O 1
ATOM 665 N N . ALA A 1 91 ? -1.517 57.704 -7.054 1.00 31.20 91 ALA A N 1
ATOM 666 C CA . ALA A 1 91 ? -2.209 58.620 -7.966 1.00 31.46 91 ALA A CA 1
ATOM 667 C C . ALA A 1 91 ? -1.249 59.554 -8.706 1.00 31.56 91 ALA A C 1
ATOM 668 O O . ALA A 1 91 ? -1.520 59.952 -9.843 1.00 31.82 91 ALA A O 1
ATOM 670 N N . GLY A 1 92 ? -0.126 59.884 -8.066 1.00 31.50 92 GLY A N 1
ATOM 671 C CA . GLY A 1 92 ? 0.855 60.815 -8.630 1.00 31.55 92 GLY A CA 1
ATOM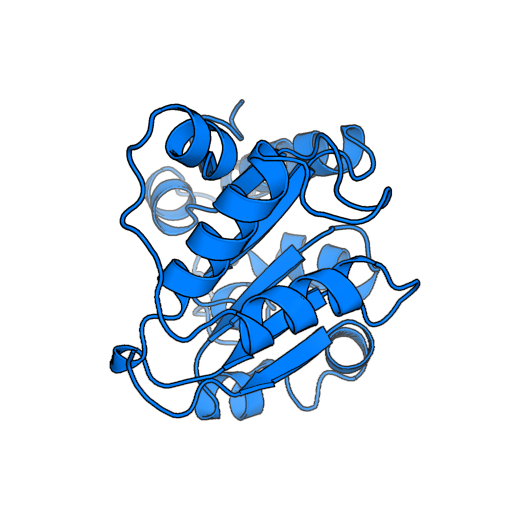 672 C C . GLY A 1 92 ? 1.849 60.203 -9.605 1.00 31.66 92 GLY A C 1
ATOM 673 O O . GLY A 1 92 ? 2.611 60.923 -10.255 1.00 31.78 92 GLY A O 1
ATOM 674 N N . ALA A 1 93 ? 1.845 58.875 -9.703 1.00 31.52 93 ALA A N 1
ATOM 675 C CA . ALA A 1 93 ? 2.756 58.154 -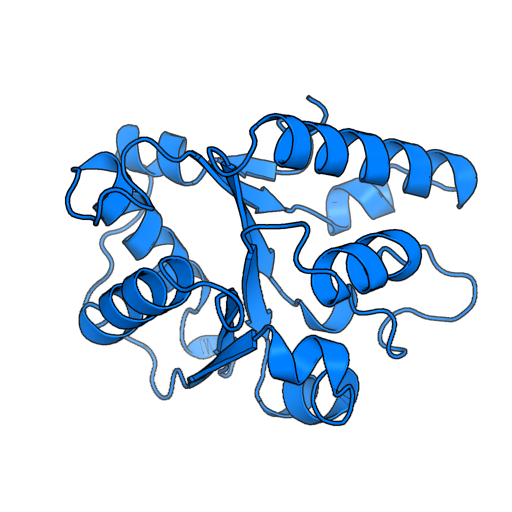10.591 1.00 31.63 93 ALA A CA 1
ATOM 676 C C . ALA A 1 93 ? 1.980 57.338 -11.615 1.00 31.69 93 ALA A C 1
ATOM 677 O O . ALA A 1 93 ? 0.824 56.966 -11.385 1.00 31.90 93 ALA A O 1
ATOM 679 N N . LYS A 1 94 ? 2.614 57.053 -12.746 1.00 31.69 94 LYS A N 1
ATOM 680 C CA . LYS A 1 94 ? 1.954 56.249 -13.770 1.00 31.69 94 LYS A CA 1
ATOM 681 C C . LYS A 1 94 ? 2.744 55.007 -14.182 1.00 30.97 94 LYS A C 1
ATOM 682 O O . LYS A 1 94 ? 2.151 54.020 -14.615 1.00 31.38 94 LYS A O 1
ATOM 688 N N . TYR A 1 95 ? 4.070 55.055 -14.044 1.00 29.86 95 TYR A N 1
ATOM 689 C CA . TYR A 1 95 ? 4.912 53.911 -14.399 1.00 28.92 95 TYR A CA 1
ATOM 690 C C . TYR A 1 95 ? 5.646 53.324 -13.204 1.00 27.76 95 TYR A C 1
ATOM 691 O O . TYR A 1 95 ? 6.000 54.047 -12.269 1.00 27.56 95 TYR A O 1
ATOM 700 N N . ARG A 1 96 ? 5.882 52.013 -13.260 1.00 26.46 96 ARG A N 1
ATOM 701 C CA . ARG A 1 96 ? 6.508 51.270 -12.163 1.00 25.42 96 ARG A CA 1
ATOM 702 C C . ARG A 1 96 ? 7.857 51.861 -11.741 1.00 25.22 96 ARG A C 1
ATOM 703 O O . ARG A 1 96 ? 8.136 52.000 -10.548 1.00 24.68 96 ARG A O 1
ATOM 711 N N . GLY A 1 97 ? 8.679 52.207 -12.728 1.00 25.25 97 GLY A N 1
ATOM 712 C CA . GLY A 1 97 ? 10.014 52.744 -12.482 1.00 25.67 97 GLY A CA 1
ATOM 713 C C . GLY A 1 97 ? 10.043 53.968 -11.587 1.00 25.85 97 GLY A C 1
ATOM 714 O O . GLY A 1 97 ? 10.751 53.987 -10.576 1.00 25.84 97 GLY A O 1
ATOM 715 N N . ASP A 1 98 ? 9.293 55.004 -11.951 1.00 25.72 98 ASP A N 1
ATOM 716 C CA . ASP A 1 98 ? 9.312 56.223 -11.142 1.00 25.93 98 ASP A CA 1
ATOM 717 C C . ASP A 1 98 ? 8.508 56.101 -9.842 1.00 24.97 98 ASP A C 1
ATOM 718 O O . ASP A 1 98 ? 8.864 56.718 -8.840 1.00 25.04 98 ASP A O 1
ATOM 723 N N . PHE A 1 99 ? 7.454 55.285 -9.855 1.00 23.79 99 PHE A N 1
ATOM 724 C CA . PHE A 1 99 ? 6.723 54.957 -8.628 1.00 22.82 99 PHE A CA 1
ATOM 725 C C . PHE A 1 99 ? 7.685 54.360 -7.604 1.00 22.40 99 PHE A C 1
ATOM 726 O O . PHE A 1 99 ? 7.761 54.825 -6.467 1.00 21.94 99 PHE A O 1
ATOM 734 N N . GLU A 1 100 ? 8.439 53.348 -8.020 1.00 22.04 100 GLU A N 1
ATOM 735 C CA . GLU A 1 100 ? 9.345 52.662 -7.105 1.00 22.09 100 GLU A CA 1
ATOM 736 C C . GLU A 1 100 ? 10.515 53.546 -6.682 1.00 22.64 100 GLU A C 1
ATOM 737 O O . GLU A 1 100 ? 10.936 53.506 -5.530 1.00 22.62 100 GLU A O 1
ATOM 743 N N . GLU A 1 101 ? 11.011 54.368 -7.603 1.00 23.11 101 GLU A N 1
ATOM 744 C CA . GLU A 1 101 ? 12.083 55.311 -7.276 1.00 23.94 101 GLU A CA 1
ATOM 745 C C . GLU A 1 101 ? 11.636 56.344 -6.239 1.00 24.08 101 GLU A C 1
ATOM 746 O O . GLU A 1 101 ? 12.384 56.659 -5.304 1.00 24.46 101 GLU A O 1
ATOM 749 N N . ARG A 1 102 ? 10.415 56.852 -6.393 1.00 24.20 102 ARG A N 1
ATOM 750 C CA . ARG A 1 102 ? 9.857 57.801 -5.433 1.00 24.46 102 ARG A CA 1
ATOM 751 C C . ARG A 1 102 ? 9.612 57.134 -4.076 1.00 23.97 102 ARG A C 1
ATOM 752 O O . ARG A 1 102 ? 9.920 57.710 -3.031 1.00 23.88 102 ARG A O 1
ATOM 760 N N . LEU A 1 103 ? 9.092 55.912 -4.097 1.00 23.30 103 LEU A N 1
ATOM 761 C CA . LEU A 1 103 ? 8.859 55.166 -2.862 1.00 22.98 103 LEU A CA 1
ATOM 762 C C . LEU A 1 103 ? 10.172 54.819 -2.158 1.00 23.34 103 LEU A C 1
ATOM 763 O O . LEU A 1 103 ? 10.275 54.940 -0.932 1.00 22.98 103 LEU A O 1
ATOM 768 N N . LYS A 1 104 ? 11.170 54.393 -2.932 1.00 23.40 104 LYS A N 1
ATOM 769 C CA . LYS A 1 104 ? 12.507 54.149 -2.387 1.00 24.29 104 LYS A CA 1
ATOM 770 C C . LYS A 1 104 ? 13.124 55.407 -1.788 1.00 24.46 104 LYS A C 1
ATOM 771 O O . LYS A 1 104 ? 13.783 55.340 -0.748 1.00 24.68 104 LYS A O 1
ATOM 777 N N . SER A 1 105 ? 12.899 56.549 -2.435 1.00 24.64 105 SER A N 1
ATOM 778 C CA . SER A 1 105 ? 13.438 57.824 -1.955 1.00 25.43 105 SER A CA 1
ATOM 779 C C . SER A 1 105 ? 12.838 58.217 -0.597 1.00 25.27 105 SER A C 1
ATOM 780 O O . SER A 1 105 ? 13.559 58.663 0.301 1.00 25.42 105 SER A O 1
ATOM 783 N N . ILE A 1 106 ? 11.525 58.033 -0.461 1.00 24.89 106 ILE A N 1
ATOM 784 C CA . ILE A 1 106 ? 10.810 58.302 0.790 1.00 24.96 106 ILE A CA 1
ATOM 785 C C . ILE A 1 106 ? 11.322 57.377 1.896 1.00 24.62 106 ILE A C 1
ATOM 786 O O . ILE A 1 106 ? 11.627 57.822 3.004 1.00 24.45 106 ILE A O 1
ATOM 791 N N . LEU A 1 107 ? 11.436 56.092 1.579 1.00 24.52 107 LEU A N 1
ATOM 792 C CA . LEU A 1 107 ? 11.825 55.095 2.568 1.00 24.65 107 LEU A CA 1
ATOM 793 C C . LEU A 1 107 ? 13.311 55.151 2.934 1.00 25.09 107 LEU A C 1
ATOM 794 O O . LEU A 1 107 ? 13.680 54.861 4.076 1.00 25.55 107 LEU A O 1
ATOM 799 N N . LYS A 1 108 ? 14.155 55.556 1.984 1.00 25.31 108 LYS A N 1
ATOM 800 C CA . LYS A 1 108 ? 15.575 55.774 2.270 1.00 25.53 108 LYS A CA 1
ATOM 801 C C . LYS A 1 108 ? 15.763 56.902 3.291 1.00 25.62 108 LYS A C 1
ATOM 802 O O . LYS A 1 108 ? 16.600 56.793 4.190 1.00 25.44 108 LYS A O 1
ATOM 806 N N . GLU A 1 109 ? 14.975 57.969 3.150 1.00 25.66 109 GLU A N 1
ATOM 807 C CA . GLU A 1 109 ? 14.960 59.088 4.104 1.00 25.84 109 GLU A CA 1
ATOM 808 C C . GLU A 1 109 ? 14.646 58.596 5.524 1.00 25.74 109 GLU A C 1
ATOM 809 O O . GLU A 1 109 ? 15.299 59.002 6.495 1.00 25.63 109 GLU A O 1
ATOM 812 N N . VAL A 1 110 ? 13.654 57.716 5.634 1.00 25.36 110 VAL A N 1
ATOM 813 C CA . VAL A 1 110 ? 13.327 57.073 6.905 1.00 25.43 110 VAL A CA 1
ATOM 814 C C . VAL A 1 110 ? 14.515 56.247 7.407 1.00 25.56 110 VAL A C 1
ATOM 815 O O . VAL A 1 110 ? 14.954 56.427 8.543 1.00 25.68 110 VAL A O 1
ATOM 819 N N . GLN A 1 111 ? 15.042 55.366 6.553 1.00 25.75 111 GLN A N 1
ATOM 820 C CA . GLN A 1 111 ? 16.192 54.521 6.912 1.00 26.15 111 GLN A CA 1
ATOM 821 C C . GLN A 1 111 ? 17.444 55.298 7.321 1.00 25.42 111 GLN A C 1
ATOM 822 O O . GLN A 1 111 ? 18.120 54.919 8.281 1.00 25.42 111 GLN A O 1
ATOM 828 N N . ASP A 1 112 ? 17.740 56.379 6.598 1.00 24.55 112 ASP A N 1
ATOM 829 C CA . ASP A 1 112 ? 18.879 57.249 6.901 1.00 24.32 112 ASP A CA 1
ATOM 830 C C . ASP A 1 112 ? 18.765 57.909 8.278 1.00 23.44 112 ASP A C 1
ATOM 831 O O . ASP A 1 112 ? 19.777 58.263 8.887 1.00 23.47 112 ASP A O 1
ATOM 836 N N . ALA A 1 113 ? 17.533 58.058 8.762 1.00 22.14 113 ALA A N 1
ATOM 837 C CA . ALA A 1 113 ? 17.276 58.597 10.100 1.00 20.92 113 ALA A CA 1
ATOM 838 C C . ALA A 1 113 ? 17.594 57.588 11.214 1.00 20.38 113 ALA A C 1
ATOM 839 O O . ALA A 1 113 ? 17.531 57.922 12.402 1.00 19.98 113 ALA A O 1
ATOM 841 N N . GLU A 1 114 ? 17.907 56.357 10.817 1.00 19.54 114 GLU A N 1
ATOM 842 C CA . GLU A 1 114 ? 18.341 55.287 11.728 1.00 19.20 114 GLU A CA 1
ATOM 843 C C . GLU A 1 114 ? 17.494 55.129 12.996 1.00 18.78 114 GLU A C 1
ATOM 844 O O . GLU A 1 114 ? 18.030 54.981 14.103 1.00 18.85 114 GLU A O 1
ATOM 850 N N . GLY A 1 115 ? 16.179 55.152 12.830 1.00 17.94 115 GLY A N 1
ATOM 851 C CA . GLY A 1 115 ? 15.269 54.896 13.946 1.00 17.70 115 GLY A CA 1
ATOM 852 C C . GLY A 1 115 ? 14.729 56.140 14.627 1.00 17.54 115 GLY A C 1
ATOM 853 O O . GLY A 1 115 ? 13.942 56.041 15.570 1.00 17.44 115 GLY A O 1
ATOM 854 N N . GLN A 1 116 ? 15.144 57.310 14.143 1.00 17.85 116 GLN A N 1
ATOM 855 C CA . GLN A 1 116 ? 14.620 58.587 14.638 1.00 17.81 116 GLN A CA 1
ATOM 856 C C . GLN A 1 116 ? 13.257 58.905 14.019 1.00 17.88 116 GLN A C 1
ATOM 857 O O . GLN A 1 116 ? 12.554 59.817 14.471 1.00 17.62 116 GLN A O 1
ATOM 863 N N . VAL A 1 117 ? 12.913 58.160 12.968 1.00 17.62 117 VAL A N 1
ATOM 864 C CA . VAL A 1 117 ? 11.612 58.258 12.317 1.00 17.62 117 VAL A CA 1
ATOM 865 C C . VAL A 1 117 ? 10.891 56.913 12.377 1.00 17.81 117 VAL A C 1
ATOM 866 O O . VAL A 1 117 ? 11.441 55.881 11.974 1.00 18.20 117 VAL A O 1
ATOM 870 N N . VAL A 1 118 ? 9.661 56.941 12.891 1.00 17.64 118 VAL A N 1
ATOM 871 C CA . VAL A 1 118 ? 8.787 55.768 12.946 1.00 17.65 118 VAL A CA 1
ATOM 872 C C . VAL A 1 118 ? 7.650 55.989 11.951 1.00 17.32 118 VAL A C 1
ATOM 873 O O . VAL A 1 118 ? 7.116 57.095 11.852 1.00 16.82 118 VAL A O 1
ATOM 877 N N . MET A 1 119 ? 7.301 54.951 11.196 1.00 16.93 119 MET A N 1
ATOM 878 C CA . MET A 1 119 ? 6.294 55.087 10.148 1.00 17.56 119 MET A CA 1
ATOM 879 C C . MET A 1 119 ? 5.028 54.277 10.420 1.00 16.79 119 MET A C 1
ATOM 880 O O . MET A 1 119 ? 5.090 53.065 10.646 1.00 17.31 119 MET A O 1
ATOM 885 N N . PHE A 1 120 ? 3.885 54.956 10.381 1.00 15.93 120 PHE A N 1
ATOM 886 C CA . PHE A 1 120 ? 2.585 54.299 10.428 1.00 15.59 120 PHE A CA 1
ATOM 887 C C . PHE A 1 120 ? 2.096 54.015 9.022 1.00 15.64 120 PHE A C 1
ATOM 888 O O . PHE A 1 120 ? 2.004 54.931 8.202 1.00 15.37 120 PHE A O 1
ATOM 896 N N . ILE A 1 121 ? 1.766 52.752 8.755 1.00 15.60 121 ILE A N 1
ATOM 897 C CA . ILE A 1 121 ? 1.148 52.382 7.478 1.00 16.49 121 ILE A CA 1
ATOM 898 C C . ILE A 1 121 ? -0.231 51.777 7.707 1.00 16.55 121 ILE A C 1
ATOM 899 O O . ILE A 1 121 ? -0.362 50.645 8.175 1.00 16.04 121 ILE A O 1
ATOM 904 N N . ASP A 1 122 ? -1.253 52.553 7.369 1.00 16.92 122 ASP A N 1
ATOM 905 C CA . ASP A 1 122 ? -2.632 52.110 7.462 1.00 17.45 122 ASP A CA 1
ATOM 906 C C . ASP A 1 122 ? -2.903 51.122 6.332 1.00 17.72 122 ASP A C 1
ATOM 907 O O . ASP A 1 122 ? -2.190 51.139 5.321 1.00 16.93 122 ASP A O 1
ATOM 912 N N . GLU A 1 123 ? -3.917 50.270 6.497 1.00 17.93 123 GLU A N 1
ATOM 913 C CA . GLU A 1 123 ? -4.257 49.270 5.474 1.00 19.75 123 GLU A CA 1
ATOM 914 C C . GLU A 1 123 ? -2.996 48.523 5.044 1.00 18.91 123 GLU A C 1
ATOM 915 O O . GLU A 1 123 ? -2.728 48.355 3.842 1.00 18.98 123 GLU A O 1
ATOM 921 N N . ILE A 1 124 ? -2.215 48.083 6.028 1.00 18.45 124 ILE A N 1
ATOM 922 C CA . ILE A 1 124 ? -0.874 47.548 5.777 1.00 18.42 124 ILE A CA 1
ATOM 923 C C . ILE A 1 124 ? -0.845 46.295 4.876 1.00 18.22 124 ILE A C 1
ATOM 924 O O . ILE A 1 124 ? 0.149 46.044 4.190 1.00 18.17 124 ILE A O 1
ATOM 929 N N . HIS A 1 125 ? -1.940 45.537 4.848 1.00 17.94 125 HIS A N 1
ATOM 930 C CA . HIS A 1 125 ? -2.031 44.370 3.958 1.00 18.07 125 HIS A CA 1
ATOM 931 C C . HIS A 1 125 ? -1.834 44.776 2.493 1.00 18.10 125 HIS A C 1
ATOM 932 O O . HIS A 1 125 ? -1.498 43.940 1.660 1.00 18.42 125 HIS A O 1
ATOM 939 N N . THR A 1 126 ? -2.041 46.056 2.187 1.00 18.14 126 THR A N 1
ATOM 940 C CA . THR A 1 126 ? -1.947 46.534 0.802 1.00 18.66 126 THR A CA 1
ATOM 941 C C . THR A 1 126 ? -0.498 46.775 0.362 1.00 18.92 126 THR A C 1
ATOM 942 O O . THR A 1 126 ? -0.255 47.047 -0.815 1.00 19.40 126 THR A O 1
ATOM 946 N N . VAL A 1 127 ? 0.449 46.685 1.299 1.00 18.61 127 VAL A N 1
ATOM 947 C CA . VAL A 1 127 ? 1.876 46.929 0.998 1.00 19.18 127 VAL A CA 1
ATOM 948 C C . VAL A 1 127 ? 2.800 45.721 1.210 1.00 19.15 127 VAL A C 1
ATOM 949 O O . VAL A 1 127 ? 4.024 45.846 1.106 1.00 19.59 127 VAL A O 1
ATOM 953 N N . VAL A 1 128 ? 2.226 44.560 1.517 1.00 19.38 128 VAL A N 1
ATOM 954 C CA . VAL A 1 128 ? 3.032 43.387 1.863 1.00 19.24 128 VAL A CA 1
ATOM 955 C C . VAL A 1 128 ? 3.301 42.456 0.677 1.00 19.50 128 VAL A C 1
ATOM 956 O O . VAL A 1 128 ? 3.927 41.411 0.844 1.00 19.67 128 VAL A O 1
ATOM 960 N N . GLY A 1 129 ? 2.834 42.850 -0.507 1.00 19.47 129 GLY A N 1
ATOM 961 C CA . GLY A 1 129 ? 3.030 42.067 -1.736 1.00 20.36 129 GLY A CA 1
ATOM 962 C C . GLY A 1 129 ? 2.488 40.648 -1.688 1.00 20.32 129 GLY A C 1
ATOM 963 O O . GLY A 1 129 ? 3.113 39.722 -2.212 1.00 21.27 129 GLY A O 1
ATOM 964 N N . ALA A 1 130 ? 1.324 40.476 -1.062 1.00 20.41 130 ALA A N 1
ATOM 965 C CA . ALA A 1 130 ? 0.692 39.163 -0.942 1.00 20.44 130 ALA A CA 1
ATOM 966 C C . ALA A 1 130 ? -0.537 39.019 -1.835 1.00 20.47 130 ALA A C 1
ATOM 967 O O . ALA A 1 130 ? -1.272 38.043 -1.718 1.00 20.48 130 ALA A O 1
ATOM 969 N N . GLY A 1 131 ? -0.755 39.991 -2.724 1.00 20.88 131 GLY A N 1
ATOM 970 C CA . GLY A 1 131 ? -1.842 39.901 -3.701 1.00 20.89 131 GLY A CA 1
ATOM 971 C C . GLY A 1 131 ? -2.983 40.897 -3.586 1.00 21.11 131 GLY A C 1
ATOM 972 O O . GLY A 1 131 ? -3.901 40.870 -4.406 1.00 21.55 131 GLY A O 1
ATOM 973 N N . ALA A 1 132 ? -2.947 41.775 -2.581 1.00 20.66 132 ALA A N 1
ATOM 974 C CA . ALA A 1 132 ? -3.997 42.785 -2.406 1.00 20.60 132 ALA A CA 1
ATOM 975 C C . ALA A 1 132 ? -4.003 43.805 -3.553 1.00 20.50 132 ALA A C 1
ATOM 976 O O . ALA A 1 132 ? -5.036 44.402 -3.857 1.00 20.97 132 ALA A O 1
ATOM 978 N N . VAL A 1 133 ? -2.846 43.978 -4.190 1.00 20.28 133 VAL A N 1
ATOM 979 C CA . VAL A 1 133 ? -2.686 44.890 -5.325 1.00 20.12 133 VAL A CA 1
ATOM 980 C C . VAL A 1 133 ? -2.765 44.089 -6.622 1.00 19.82 133 VAL A C 1
ATOM 981 O O . VAL A 1 133 ? -2.089 43.070 -6.770 1.00 19.94 133 VAL A O 1
ATOM 985 N N . ALA A 1 134 ? -3.583 44.555 -7.560 1.00 19.64 134 ALA A N 1
ATOM 986 C CA . ALA A 1 134 ? -3.812 43.834 -8.816 1.00 19.57 134 ALA A CA 1
ATOM 987 C C . ALA A 1 134 ? -2.538 43.677 -9.641 1.00 19.69 134 ALA A C 1
ATOM 988 O O . ALA A 1 134 ? -1.659 44.541 -9.604 1.00 19.15 134 ALA A O 1
ATOM 990 N N . GLU A 1 135 ? -2.429 42.553 -10.350 1.00 19.61 135 GLU A N 1
ATOM 991 C CA . GLU A 1 135 ? -1.363 42.370 -11.338 1.00 20.27 135 GLU A CA 1
ATOM 992 C C . GLU A 1 135 ? -1.433 43.528 -12.335 1.00 20.12 135 GLU A C 1
ATOM 993 O O . GLU A 1 135 ? -2.514 43.875 -12.821 1.00 20.26 135 GLU A O 1
ATOM 999 N N . GLY A 1 136 ? -0.284 44.144 -12.605 1.00 20.22 136 GLY A N 1
ATOM 1000 C CA . GLY A 1 136 ? -0.202 45.265 -13.540 1.00 20.6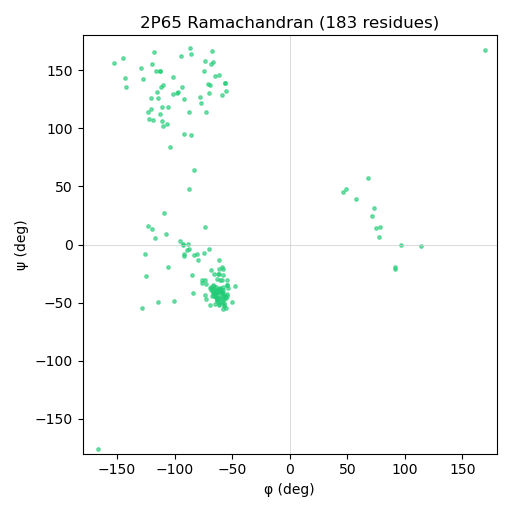6 136 GLY A CA 1
ATOM 1001 C C . GLY A 1 136 ? -0.362 46.627 -12.892 1.00 20.67 136 GLY A C 1
ATOM 1002 O O . GLY A 1 136 ? 0.020 47.644 -13.482 1.00 21.32 136 GLY A O 1
ATOM 1003 N N . ALA A 1 137 ? -0.932 46.652 -11.683 1.00 20.44 137 ALA A N 1
ATOM 1004 C CA . ALA A 1 137 ? -1.102 47.897 -10.929 1.00 19.71 137 ALA A CA 1
ATOM 1005 C C . ALA A 1 137 ? 0.162 48.214 -10.135 1.00 19.51 137 ALA A C 1
ATOM 1006 O O . ALA A 1 137 ? 1.015 47.346 -9.943 1.00 19.12 137 ALA A O 1
ATOM 1008 N N . LEU A 1 138 ? 0.275 49.459 -9.671 1.00 18.78 138 LEU A N 1
ATOM 1009 C CA . LEU A 1 138 ? 1.470 49.890 -8.937 1.00 18.29 138 LEU A CA 1
ATOM 1010 C C . LEU A 1 138 ? 1.469 49.272 -7.548 1.00 18.14 138 LEU A C 1
ATOM 1011 O O . LEU A 1 138 ? 0.609 49.587 -6.721 1.00 18.54 138 LEU A O 1
ATOM 1016 N N . ASP A 1 139 ? 2.439 48.396 -7.306 1.00 17.93 139 ASP A N 1
ATOM 1017 C CA . ASP A 1 139 ? 2.498 47.608 -6.073 1.00 17.59 139 ASP A CA 1
ATOM 1018 C C . ASP A 1 139 ? 3.661 48.030 -5.182 1.00 17.17 139 ASP A C 1
ATOM 1019 O O . ASP A 1 139 ? 4.820 47.726 -5.464 1.00 17.03 139 ASP A O 1
ATOM 1024 N N . ALA A 1 140 ? 3.336 48.718 -4.091 1.00 17.16 140 ALA A N 1
ATOM 1025 C CA . ALA A 1 140 ? 4.332 49.159 -3.116 1.00 17.00 140 ALA A CA 1
ATOM 1026 C C . ALA A 1 140 ? 5.065 47.981 -2.466 1.00 16.89 140 ALA A C 1
ATOM 1027 O O . ALA A 1 140 ? 6.165 48.144 -1.933 1.00 16.81 140 ALA A O 1
ATOM 1029 N N . GLY A 1 141 ? 4.444 46.803 -2.520 1.00 16.78 141 GLY A N 1
ATOM 1030 C CA . GLY A 1 141 ? 5.001 45.572 -1.972 1.00 16.69 141 GLY A CA 1
ATOM 1031 C C . GLY A 1 141 ? 6.388 45.224 -2.488 1.00 17.01 141 GLY A C 1
ATOM 1032 O O . GLY A 1 141 ? 7.177 44.598 -1.785 1.00 16.88 141 GLY A O 1
ATOM 1033 N N . ASN A 1 142 ? 6.681 45.622 -3.725 1.00 16.78 142 ASN A N 1
ATOM 1034 C CA . ASN A 1 142 ? 7.996 45.372 -4.318 1.00 16.96 142 ASN A CA 1
ATOM 1035 C C . ASN A 1 142 ? 9.120 45.998 -3.501 1.00 16.94 142 ASN A C 1
ATOM 1036 O O . ASN A 1 142 ? 10.239 45.480 -3.462 1.00 17.08 142 ASN A O 1
ATOM 1041 N N . ILE A 1 143 ? 8.802 47.111 -2.845 1.00 17.22 143 ILE A N 1
ATOM 1042 C CA . ILE A 1 143 ? 9.759 47.823 -2.001 1.00 17.22 143 ILE A CA 1
ATOM 1043 C C . ILE A 1 143 ? 9.541 47.498 -0.523 1.00 17.34 143 ILE A C 1
ATOM 1044 O O . ILE A 1 143 ? 10.488 47.184 0.204 1.00 16.96 143 ILE A O 1
ATOM 1049 N N . LEU A 1 144 ? 8.290 47.577 -0.086 1.00 17.17 144 LEU A N 1
ATOM 1050 C CA . LEU A 1 144 ? 7.982 47.441 1.337 1.00 17.78 144 LEU A CA 1
ATOM 1051 C C . LEU A 1 144 ? 8.019 46.021 1.890 1.00 18.24 144 LEU A C 1
ATOM 1052 O O . LEU A 1 144 ? 8.387 45.833 3.054 1.00 18.02 144 LEU A O 1
ATOM 1057 N N . LYS A 1 145 ? 7.650 45.022 1.084 1.00 18.76 145 LYS A N 1
ATOM 1058 C CA . LYS A 1 145 ? 7.716 43.633 1.573 1.00 19.33 145 LYS A CA 1
ATOM 1059 C C . LYS A 1 145 ? 9.131 43.235 2.032 1.00 19.14 145 LYS A C 1
ATOM 1060 O O . LYS A 1 145 ? 9.284 42.785 3.167 1.00 18.33 145 LYS A O 1
ATOM 1066 N N . PRO A 1 146 ? 10.154 43.382 1.158 1.00 18.93 146 PRO A N 1
ATOM 1067 C CA . PRO A 1 146 ? 11.501 43.030 1.609 1.00 19.31 146 PRO A CA 1
ATOM 1068 C C . PRO A 1 146 ? 12.004 43.885 2.769 1.00 19.27 146 PRO A C 1
ATOM 1069 O O . PRO A 1 146 ? 12.640 43.357 3.680 1.00 19.20 146 PRO A O 1
ATOM 1073 N N . MET A 1 147 ? 11.717 45.185 2.736 1.00 19.35 147 MET A N 1
ATOM 1074 C CA . MET A 1 147 ? 12.157 46.095 3.798 1.00 20.27 147 MET A CA 1
ATOM 1075 C C . MET A 1 147 ? 11.572 45.697 5.150 1.00 19.06 147 MET A C 1
ATOM 1076 O O . MET A 1 147 ? 12.293 45.635 6.156 1.00 18.61 147 MET A O 1
ATOM 1081 N N . LEU A 1 148 ? 10.272 45.404 5.163 1.00 18.16 148 LEU A N 1
ATOM 1082 C CA . LEU A 1 148 ? 9.601 44.972 6.390 1.00 17.74 148 LEU A CA 1
ATOM 1083 C C . LEU A 1 148 ? 10.108 43.601 6.837 1.00 17.77 148 LEU A C 1
ATOM 1084 O O . LEU A 1 148 ? 10.413 43.398 8.024 1.00 17.99 148 LEU A O 1
ATOM 1089 N N . ALA A 1 149 ? 10.233 42.676 5.884 1.00 17.76 149 ALA A N 1
ATOM 1090 C CA . ALA A 1 149 ? 10.677 41.310 6.190 1.00 17.79 149 ALA A CA 1
ATOM 1091 C C . ALA A 1 149 ? 12.103 41.274 6.744 1.00 17.97 149 ALA A C 1
ATOM 1092 O O . ALA A 1 149 ? 12.436 40.392 7.537 1.00 18.34 149 ALA A O 1
ATOM 1094 N N . ARG A 1 150 ? 12.930 42.235 6.335 1.00 17.83 150 ARG A N 1
ATOM 1095 C CA . ARG A 1 150 ? 14.315 42.323 6.821 1.00 18.00 150 ARG A CA 1
ATOM 1096 C C . ARG A 1 150 ? 14.491 43.228 8.051 1.00 18.16 150 ARG A C 1
ATOM 1097 O O . ARG A 1 150 ? 15.608 43.387 8.548 1.00 17.73 150 ARG A O 1
ATOM 1105 N N . GLY A 1 151 ? 13.402 43.820 8.531 1.00 18.24 151 GLY A N 1
ATOM 1106 C CA . GLY A 1 151 ? 13.450 44.679 9.722 1.00 18.60 151 GLY A CA 1
ATOM 1107 C C . GLY A 1 151 ? 14.104 46.029 9.489 1.00 18.98 151 GLY A C 1
ATOM 1108 O O . GLY A 1 151 ? 14.721 46.597 10.403 1.00 19.06 151 GLY A O 1
ATOM 1109 N N . GLU A 1 152 ? 13.970 46.549 8.269 1.00 19.10 152 GLU A N 1
ATOM 1110 C CA . GLU A 1 152 ? 14.649 47.786 7.888 1.00 19.86 152 GLU A CA 1
ATOM 1111 C C . GLU A 1 152 ? 13.863 49.049 8.224 1.00 20.11 152 GLU A C 1
ATOM 1112 O O . GLU A 1 152 ? 14.363 50.157 8.019 1.00 20.23 152 GLU A O 1
ATOM 1118 N N . LEU A 1 153 ? 12.644 48.872 8.730 1.00 20.34 153 LEU A N 1
ATOM 1119 C CA . LEU A 1 153 ? 11.794 49.996 9.136 1.00 20.79 153 LEU A CA 1
ATOM 1120 C C . LEU A 1 153 ? 11.271 49.851 10.558 1.00 20.67 153 LEU A C 1
ATOM 1121 O O . LEU A 1 153 ? 10.958 48.742 11.008 1.00 21.29 153 LEU A O 1
ATOM 1126 N N . ARG A 1 154 ? 11.191 50.976 11.265 1.00 19.97 154 ARG A N 1
ATOM 1127 C CA . ARG A 1 154 ? 10.406 51.043 12.481 1.00 19.36 154 ARG A CA 1
ATOM 1128 C C . ARG A 1 154 ? 9.007 51.406 12.037 1.00 19.21 154 ARG A C 1
ATOM 1129 O O . ARG A 1 154 ? 8.775 52.503 11.520 1.00 19.39 154 ARG A O 1
ATOM 1137 N N . CYS A 1 155 ? 8.082 50.476 12.226 1.00 18.74 155 CYS A N 1
ATOM 1138 C CA . CYS A 1 155 ? 6.791 50.569 11.568 1.00 18.38 155 CYS A CA 1
ATOM 1139 C C . CYS A 1 155 ? 5.654 50.105 12.467 1.00 17.75 155 CYS A C 1
ATOM 1140 O O . CYS A 1 155 ? 5.765 49.085 13.137 1.00 17.72 155 CYS A O 1
ATOM 1143 N N . ILE A 1 156 ? 4.576 50.878 12.479 1.00 16.93 156 ILE A N 1
ATOM 1144 C CA . ILE A 1 156 ? 3.312 50.465 13.076 1.00 16.59 156 ILE A CA 1
ATOM 1145 C C . ILE A 1 156 ? 2.319 50.294 11.936 1.00 16.10 156 ILE A C 1
ATOM 1146 O O . ILE A 1 156 ? 2.273 51.116 11.025 1.00 16.22 156 ILE A O 1
ATOM 1151 N N . GLY A 1 157 ? 1.559 49.207 11.964 1.00 15.33 157 GLY A N 1
ATOM 1152 C CA . GLY A 1 157 ? 0.584 48.958 10.911 1.00 14.84 157 GLY A CA 1
ATOM 1153 C C . GLY A 1 157 ? -0.830 48.912 11.450 1.00 15.24 157 GLY A C 1
ATOM 1154 O O . GLY A 1 157 ? -1.047 48.831 12.662 1.00 15.31 157 GLY A O 1
ATOM 1155 N N . ALA A 1 158 ? -1.792 48.986 10.540 1.00 15.00 158 ALA A N 1
ATOM 1156 C CA . ALA A 1 158 ? -3.194 48.742 10.875 1.00 15.24 158 ALA A CA 1
ATOM 1157 C C . ALA A 1 158 ? -3.872 48.014 9.732 1.00 15.22 158 ALA A C 1
ATOM 1158 O O . ALA A 1 158 ? -3.585 48.271 8.557 1.00 15.15 158 ALA A O 1
ATOM 1160 N N . THR A 1 159 ? -4.766 47.101 10.096 1.00 15.16 159 THR A N 1
ATOM 1161 C CA . THR A 1 159 ? -5.609 46.375 9.150 1.00 15.55 159 THR A CA 1
ATOM 1162 C C . THR A 1 159 ? -6.746 45.664 9.904 1.00 15.55 159 THR A C 1
ATOM 1163 O O . THR A 1 159 ? -6.916 45.855 11.118 1.00 15.20 159 THR A O 1
ATOM 1167 N N . THR A 1 160 ? -7.550 44.885 9.186 1.00 15.20 160 THR A N 1
ATOM 1168 C CA . THR A 1 160 ? -8.609 44.103 9.830 1.00 15.16 160 THR A CA 1
ATOM 1169 C C . THR A 1 160 ? -8.087 42.704 10.127 1.00 15.06 160 THR A C 1
ATOM 1170 O O . THR A 1 160 ? -7.050 42.290 9.582 1.00 14.91 160 THR A O 1
ATOM 1174 N N . VAL A 1 161 ? -8.777 41.994 11.018 1.00 14.47 161 VAL A N 1
ATOM 1175 C CA . VAL A 1 161 ? -8.402 40.626 11.359 1.00 14.96 161 VAL A CA 1
ATOM 1176 C C . VAL A 1 161 ? -8.390 39.764 10.098 1.00 14.98 161 VAL A C 1
ATOM 1177 O O . VAL A 1 161 ? -7.433 39.036 9.846 1.00 14.75 161 VAL A O 1
ATOM 1181 N N . SER A 1 162 ? -9.443 39.875 9.296 1.00 15.16 162 SER A N 1
ATOM 1182 C CA . SER A 1 162 ? -9.579 39.026 8.112 1.00 16.22 162 SER A CA 1
ATOM 1183 C C . SER A 1 162 ? -8.498 39.309 7.078 1.00 16.14 162 SER A C 1
ATOM 1184 O O . SER A 1 162 ? -7.993 38.387 6.454 1.00 16.33 162 SER A O 1
ATOM 1187 N N . GLU A 1 163 ? -8.143 40.581 6.898 1.00 16.42 163 GLU A N 1
ATOM 1188 C CA . GLU A 1 163 ? -7.117 40.948 5.915 1.00 17.06 163 GLU A CA 1
ATOM 1189 C C . GLU A 1 163 ? -5.729 40.548 6.415 1.00 16.86 163 GLU A C 1
ATOM 1190 O O . GLU A 1 163 ? -4.862 40.139 5.628 1.00 17.01 163 GLU A O 1
ATOM 1196 N N . TYR A 1 164 ? -5.532 40.633 7.731 1.00 16.94 164 TYR A N 1
ATOM 1197 C CA . TYR A 1 164 ? -4.306 40.145 8.348 1.00 17.17 164 TYR A CA 1
ATOM 1198 C C . TYR A 1 164 ? -4.149 38.646 8.096 1.00 16.93 164 TYR A C 1
ATOM 1199 O O . TYR A 1 164 ? -3.090 38.187 7.666 1.00 16.49 164 TYR A O 1
ATOM 1208 N N . ARG A 1 165 ? -5.215 37.895 8.360 1.00 16.34 165 ARG A N 1
ATOM 1209 C CA . ARG A 1 165 ? -5.200 36.441 8.165 1.00 16.12 165 ARG A CA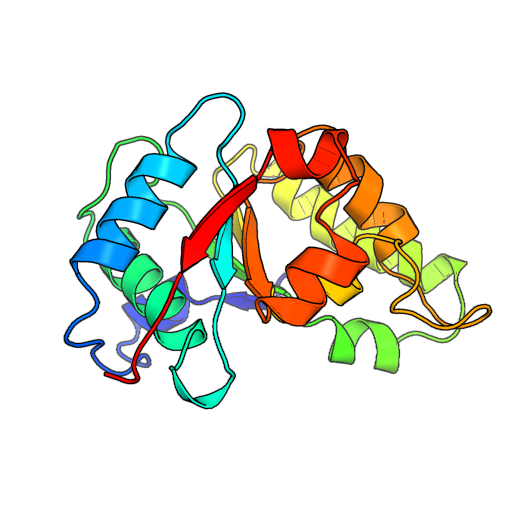 1
ATOM 1210 C C . ARG A 1 165 ? -5.019 36.053 6.696 1.00 16.09 165 ARG A C 1
ATOM 1211 O O . ARG A 1 165 ? -4.331 35.080 6.388 1.00 16.33 165 ARG A O 1
ATOM 1219 N N . GLN A 1 166 ? -5.620 36.822 5.793 1.00 16.11 166 GLN A N 1
ATOM 1220 C CA . GLN A 1 166 ? -5.484 36.555 4.357 1.00 16.62 166 GLN A CA 1
ATOM 1221 C C . GLN A 1 166 ? -4.071 36.836 3.848 1.00 17.16 166 GLN A C 1
ATOM 1222 O O . GLN A 1 166 ? -3.457 35.972 3.224 1.00 17.69 166 GLN A O 1
ATOM 1228 N N . PHE A 1 167 ? -3.554 38.032 4.142 1.00 17.20 167 PHE A N 1
ATOM 1229 C CA . PHE A 1 167 ? -2.353 38.551 3.470 1.00 17.96 167 PHE A CA 1
ATOM 1230 C C . PHE A 1 167 ? -1.045 38.547 4.269 1.00 18.37 167 PHE A C 1
ATOM 1231 O O . PHE A 1 167 ? 0.034 38.650 3.682 1.00 18.62 167 PHE A O 1
ATOM 1239 N N . ILE A 1 168 ? -1.133 38.457 5.592 1.00 18.45 168 ILE A N 1
ATOM 1240 C CA . ILE A 1 168 ? 0.065 38.580 6.434 1.00 18.80 168 ILE A CA 1
ATOM 1241 C C . ILE A 1 168 ? 0.369 37.274 7.158 1.00 19.50 168 ILE A C 1
ATOM 1242 O O . ILE A 1 168 ? 1.505 36.786 7.125 1.00 19.71 168 ILE A O 1
ATOM 1247 N N . GLU A 1 169 ? -0.650 36.713 7.800 1.00 20.08 169 GLU A N 1
ATOM 1248 C CA . GLU A 1 169 ? -0.570 35.373 8.348 1.00 21.66 169 GLU A CA 1
ATOM 1249 C C . GLU A 1 169 ? -0.198 34.405 7.224 1.00 21.82 169 GLU A C 1
ATOM 1250 O O . GLU A 1 169 ? -0.706 34.522 6.094 1.00 22.71 169 GLU A O 1
ATOM 1256 N N . LYS A 1 170 ? 0.685 33.466 7.563 1.00 22.43 170 LYS A N 1
ATOM 1257 C CA . LYS A 1 170 ? 1.293 32.480 6.657 1.00 22.59 170 LYS A CA 1
ATOM 1258 C C . LYS A 1 170 ? 2.617 32.963 6.052 1.00 22.78 170 LYS A C 1
ATOM 1259 O O . LYS A 1 170 ? 3.428 32.155 5.605 1.00 22.98 170 LYS A O 1
ATOM 1265 N N . ASP A 1 171 ? 2.834 34.279 6.042 1.00 22.68 171 ASP A N 1
ATOM 1266 C CA . ASP A 1 171 ? 4.133 34.831 5.671 1.00 22.35 171 ASP A CA 1
ATOM 1267 C C . ASP A 1 171 ? 5.010 34.843 6.917 1.00 22.20 171 ASP A C 1
ATOM 1268 O O . ASP A 1 171 ? 4.965 35.781 7.713 1.00 21.97 171 ASP A O 1
ATOM 1273 N N . LYS A 1 172 ? 5.799 33.784 7.079 1.00 22.07 172 LYS A N 1
ATOM 1274 C CA . LYS A 1 172 ? 6.595 33.587 8.298 1.00 22.20 172 LYS A CA 1
ATOM 1275 C C . LYS A 1 172 ? 7.560 34.737 8.601 1.00 21.57 172 LYS A C 1
ATOM 1276 O O . LYS A 1 172 ? 7.759 35.092 9.764 1.00 20.94 172 LYS A O 1
ATOM 1282 N N . ALA A 1 173 ? 8.131 35.322 7.548 1.00 20.87 173 ALA A N 1
ATOM 1283 C CA . ALA A 1 173 ? 9.039 36.464 7.676 1.00 20.60 173 ALA A CA 1
ATOM 1284 C C . ALA A 1 173 ? 8.364 37.687 8.299 1.00 20.39 173 ALA A C 1
ATOM 1285 O O . ALA A 1 173 ? 8.928 38.322 9.191 1.00 20.34 173 ALA A O 1
ATOM 1287 N N . LEU A 1 174 ? 7.160 38.009 7.829 1.00 20.04 174 LEU A N 1
ATOM 1288 C CA . LEU A 1 174 ? 6.394 39.129 8.387 1.00 20.33 174 LEU A CA 1
ATOM 1289 C C . LEU A 1 174 ? 5.823 38.791 9.761 1.00 20.50 174 LEU A C 1
ATOM 1290 O O . LEU A 1 174 ? 5.891 39.604 10.687 1.00 20.76 174 LEU A O 1
ATOM 1295 N N . GLU A 1 175 ? 5.277 37.583 9.900 1.00 20.86 175 GLU A N 1
ATOM 1296 C CA . GLU A 1 175 ? 4.743 37.132 11.189 1.00 20.99 175 GLU A CA 1
ATOM 1297 C C . GLU A 1 175 ? 5.771 37.264 12.307 1.00 20.86 175 GLU A C 1
ATOM 1298 O O . GLU A 1 175 ? 5.425 37.616 13.440 1.00 20.64 175 GLU A O 1
ATOM 1304 N N . ARG A 1 176 ? 7.030 36.992 11.972 1.00 20.09 176 ARG A N 1
ATOM 1305 C CA . ARG A 1 176 ? 8.138 37.072 12.924 1.00 20.19 176 ARG A CA 1
ATOM 1306 C C . ARG A 1 176 ? 8.389 38.509 13.385 1.00 19.85 176 ARG A C 1
ATOM 1307 O O . ARG A 1 176 ? 8.751 38.731 14.540 1.00 20.54 176 ARG A O 1
ATOM 1315 N N . ARG A 1 177 ? 8.182 39.464 12.475 1.00 19.05 177 ARG A N 1
ATOM 1316 C CA . ARG A 1 177 ? 8.479 40.880 12.712 1.00 19.19 177 ARG A CA 1
ATOM 1317 C C . ARG A 1 177 ? 7.341 41.627 13.417 1.00 18.74 177 ARG A C 1
ATOM 1318 O O . ARG A 1 177 ? 7.581 42.653 14.071 1.00 18.87 177 ARG A O 1
ATOM 1326 N N . PHE A 1 178 ? 6.111 41.136 13.242 1.00 18.31 178 PHE A N 1
ATOM 1327 C CA . PHE A 1 178 ? 4.903 41.847 13.689 1.00 18.42 178 PHE A CA 1
ATOM 1328 C C . PHE A 1 178 ? 4.344 41.296 15.000 1.00 18.06 178 PHE A C 1
ATOM 1329 O O . PHE A 1 178 ? 4.386 40.087 15.243 1.00 17.82 178 PHE A O 1
ATOM 1337 N N . GLN A 1 179 ? 3.807 42.194 15.825 1.00 17.62 179 GLN A N 1
ATOM 1338 C CA . GLN A 1 179 ? 3.022 41.815 16.998 1.00 18.00 179 GLN A CA 1
ATOM 1339 C C . GLN A 1 179 ? 1.616 42.392 16.888 1.00 17.53 179 GLN A C 1
ATOM 1340 O O . GLN A 1 179 ? 1.434 43.615 16.869 1.00 17.21 179 GLN A O 1
ATOM 1346 N N . GLN A 1 180 ? 0.629 41.502 16.809 1.00 17.66 180 GLN A N 1
ATOM 1347 C CA . GLN A 1 180 ? -0.779 41.896 16.699 1.00 18.27 180 GLN A CA 1
ATOM 1348 C C . GLN A 1 180 ? -1.285 42.533 17.993 1.00 17.45 180 GLN A C 1
ATOM 1349 O O . GLN A 1 180 ? -0.998 42.044 19.091 1.00 17.51 180 GLN A O 1
ATOM 1355 N N . ILE A 1 181 ? -2.045 43.616 17.846 1.00 16.74 181 ILE A N 1
ATOM 1356 C CA . ILE A 1 181 ? -2.788 44.229 18.945 1.00 16.61 181 ILE A CA 1
ATOM 1357 C C . ILE A 1 181 ? -4.258 44.248 18.522 1.00 16.65 181 ILE A C 1
ATOM 1358 O O . ILE A 1 181 ? -4.636 45.009 17.631 1.00 16.34 181 ILE A O 1
ATOM 1363 N N . LEU A 1 182 ? -5.083 43.399 19.133 1.00 16.94 182 LEU A N 1
ATOM 1364 C CA . LEU A 1 182 ? -6.502 43.367 18.775 1.00 17.37 182 LEU A CA 1
ATOM 1365 C C . LEU A 1 182 ? -7.254 44.540 19.409 1.00 17.84 182 LEU A C 1
ATOM 1366 O O . LEU A 1 182 ? -7.187 44.755 20.626 1.00 17.97 182 LEU A O 1
ATOM 1371 N N . VAL A 1 183 ? -7.968 45.291 18.576 1.00 18.40 183 VAL A N 1
ATOM 1372 C CA . VAL A 1 183 ? -8.758 46.428 19.040 1.00 19.39 183 VAL A CA 1
ATOM 1373 C C . VAL A 1 183 ? -10.227 46.058 18.901 1.00 20.26 183 VAL A C 1
ATOM 1374 O O . VAL A 1 183 ? -10.786 46.075 17.806 1.00 20.02 183 VAL A O 1
ATOM 1378 N N . GLU A 1 184 ? -10.839 45.709 20.030 1.00 21.92 184 GLU A N 1
ATOM 1379 C CA . GLU A 1 184 ? -12.124 45.015 20.031 1.00 23.71 184 GLU A CA 1
ATOM 1380 C C . GLU A 1 184 ? -13.324 45.944 19.903 1.00 23.92 184 GLU A C 1
ATOM 1381 O O . GLU A 1 184 ? -14.261 45.647 19.164 1.00 24.12 184 GLU A O 1
ATOM 1387 N N . GLN A 1 185 ? -13.286 47.067 20.613 1.00 24.36 185 GLN A N 1
ATOM 1388 C CA . GLN A 1 185 ? -14.442 47.950 20.732 1.00 24.94 185 GLN A CA 1
ATOM 1389 C C . GLN A 1 185 ? -14.074 49.383 20.397 1.00 25.01 185 GLN A C 1
ATOM 1390 O O . GLN A 1 185 ? -12.923 49.776 20.598 1.00 25.09 185 GLN A O 1
ATOM 1396 N N . PRO A 1 186 ? -15.047 50.176 19.895 1.00 25.06 186 PRO A N 1
ATOM 1397 C CA . PRO A 1 186 ? -14.792 51.606 19.736 1.00 25.34 186 PRO A CA 1
ATOM 1398 C C . PRO A 1 186 ? -14.668 52.273 21.101 1.00 25.56 186 PRO A C 1
ATOM 1399 O O . PRO A 1 186 ? -15.198 51.754 22.085 1.00 25.54 186 PRO A O 1
ATOM 1403 N N . SER A 1 187 ? -13.966 53.402 21.153 1.00 25.68 187 SER A N 1
ATOM 1404 C CA . SER A 1 187 ? -13.725 54.108 22.409 1.00 26.34 187 SER A CA 1
ATOM 1405 C C . SER A 1 187 ? -13.763 55.626 22.222 1.00 26.29 187 SER A C 1
ATOM 1406 O O . SER A 1 187 ? -14.100 56.136 21.147 1.00 25.87 187 SER A O 1
#

CATH classification: 3.40.50.300

GO terms:
  GO:0020011 apicoplast (C, IDA)

InterPro domains:
  IPR001270 ClpA/B family [PR00300] (812-830)
  IPR001270 ClpA/B family [PR00300] (857-875)
  IPR001270 ClpA/B family [PR00300] (886-904)
  IPR001270 ClpA/B family [PR00300] (919-933)
  IPR003593 AAA+ ATPase domain [SM00382] (351-496)
  IPR003593 AAA+ ATPase domain [SM00382] (808-979)
  IPR003959 ATPase, AAA-type, core [PF00004] (356-470)
  IPR003959 ATPase, AAA-type, core [PF07724] (807-971)
  IPR004176 Clp, repeat (R) N-terminal domain [PF02861] (156-276)
  IPR004176 Clp, repeat (R) N-terminal domain [PS51903] (151-299)
  IPR018368 ClpA/B, conserved site 1 [PS00870] (448-460)
  IPR019489 Clp ATPase, C-terminal [PF10431] (978-1058)
  IPR019489 Clp ATPase, C-terminal [SM01086] (978-1067)
  IPR027417 P-loop containing nucleoside triphosphate hydrolase [G3DSA:3.40.50.300] (302-496)
  IPR027417 P-loop containing nucleoside triphosphate hydrolase [G3DSA:3.40.50.300] (497-755)
  IPR027417 P-loop containing nucleoside triphosphate hydrolase [G3DSA:3.40.50.300] (761-977)
  IPR027417 P-loop containing nucleoside triphosphate hydrolase [SSF52540] (310-755)
  IPR027417 P-loop containing nucleoside triphosphate hydrolase [SSF52540] (759-1065)
  IPR036628 Clp, N-terminal domain superfamily [G3DSA:1.10.1780.10] (151-301)
  IPR036628 Clp, N-terminal domain superfamily [SSF81923] (154-308)

Radius of gyration: 15.55 Å; Cα contacts (8 Å, |Δi|>4): 319; chains: 1; bounding box: 34×39×43 Å

Organism: Plasmodium falciparum (isolate 3D7) (NCBI:txid36329)

Solvent-accessible surface area: 9337 Å² total; per-residue (Å²): 148,35,5,100,152,11,19,102,36,0,1,49,36,15,154,69,67,144,18,112,117,31,125,60,14,116,109,36,10,160,103,0,12,86,0,6,49,126,230,26,71,33,1,0,0,0,4,4,98,111,59,11,34,21,48,36,0,0,26,2,0,0,49,63,5,40,109,40,73,11,59,113,32,0,95,61,36,68,0,2,18,13,55,21,80,48,0,72,92,47,12,150,140,152,49,54,1,22,74,89,0,103,55,0,1,94,34,4,80,106,29,155,17,88,13,0,0,2,0,62,102,0,14,41,0,0,34,48,59,42,37,70,178,74,53,27,32,4,3,75,19,0,63,44,15,1,25,144,36,54,8,50,0,0,0,0,5,25,47,61,49,6,141,106,47,0,66,144,29,170,49,0,56,133,53,3,38,75,4,95,2,133,128,95,85

Sequence (185 aa):
QALEKYSRDLTALARAGKLDPVIGRDTEIRRAIQILSRRTKNNPILLGDPGVGKTAIVEGLAIKIVQGDVPDSLKGRKLVSLDLSSLIAGAKYRGDFEERLKSILKEVQDAEGQVVMFIDEIHTVVGAGAVAEGALDAGNILKPMLARGELRCIGATTVSEYRQFIEKDKALERRFQQILVEQPS

Foldseek 3Di:
DVLVVFKDWLLVCLVVVNQDDDPPCPPVLVVLLVLCQDDFQRAEEEAADPQQCPVSSVSVNSNCQNVQVGDPLRNQATEIEGRVVCLQVVDDDQVVSQVVLCVNVVVQLVCVSSYAYEYEQCLQAQPQPPADVVGHHNNVPVNVCQLVVSHRYYYYDYPVSCCRRPPVVVSNVRRYDYDYRYHHD

B-factor: mean 21.89, std 5.39, range [8.73, 52.87]